Protein AF-A0A2S8ZFQ8-F1 (afdb_monomer)

Nearest PDB structures (foldseek):
  6h16-assembly1_A  TM=6.843E-01  e=1.864E-05  Homo sapiens
  6l6r-assembly2_B  TM=7.371E-01  e=2.116E-04  Homo sapiens
  9ayr-assembly1_A  TM=2.992E-01  e=1.125E-03  Saccharomyces cerevisiae S288C
  8g30-assembly1_M  TM=2.954E-01  e=5.544E-02  Influenza A virus
  4nv8-assembly3_A  TM=1.885E-01  e=1.185E-01  Mesorhizobium japonicum MAFF 303099

Solvent-accessible surface area (backbone atoms only — not comparable to full-atom values): 16513 Å² total; per-residue (Å²): 143,84,88,81,90,87,84,89,83,90,79,89,77,86,81,80,83,80,79,80,83,77,83,73,79,78,74,74,80,73,73,76,69,70,74,77,72,74,72,36,32,30,41,33,69,41,90,101,42,66,13,30,36,30,32,35,37,85,89,49,42,45,80,74,46,78,37,33,80,50,43,83,45,52,74,78,48,57,36,48,41,76,92,77,46,26,38,42,31,36,30,58,55,93,92,37,44,27,25,37,38,32,32,59,90,77,25,53,74,49,79,28,72,35,89,73,58,84,47,68,40,65,54,88,98,41,33,34,32,36,40,81,51,76,64,62,10,30,37,28,35,32,38,84,90,48,51,46,79,73,46,77,59,35,80,53,38,59,51,46,72,45,56,59,37,54,28,73,76,69,47,24,43,37,25,39,26,70,69,78,41,22,36,34,36,34,29,75,89,80,46,51,71,50,75,27,70,28,92,65,52,83,28,44,27,47,33,80,85,40,53,31,35,32,32,34,79,51,99,76,51,12,29,36,29,35,31,38,79,90,51,48,46,78,75,45,78,38,35,84,47,39,88,40,44,67,42,63,43,40,51,42,72,90,74,50,22,42,32,29,46,31,33,50,95,90,45,54,22,29,29,39,29,32,62,88,77,35,56,66,51,76,27,79,38,79,76,53,78,44,61,26,80

Foldseek 3Di:
DDDDDDDDDDDDDDDDDDDDDDPPPPPPPPPPPPLPQDWKWFWADDVVFWTFIFIARLVFRATPGTQATPGNKDFPAWAQQPVQQWIWTWIQDPNFIWTWTAHRVRRDIDIAGEPDADYWEDQPNWIWGWHDDQFWIFIFTADSVHRHTDGTLDTPGRFDWDQWYAANVQCWIWTARPVVCWTWIARSVRRDIDTAHHNDAPHWEAENNGWIWGFDDDPFWTFIFTADNVHRDTPDTQETDTNKDFPQWYADHSQRWIWGFIDDPNFTWTKIAHSVRRDIDTHGYRDGPYMHD

Mean predicted aligned error: 8.85 Å

Secondary structure (DSSP, 8-state):
---------------------------------------EEEEE--TTS-EEEEEEPTTT--EEEEEEEEET--EEEEEEETTTTEEEEEEEETTEEEEEEEETTT--EEEEE----S-EEEETTEEEEEE--TTSEEEEEE-TTT--EEEEEEEEET--EEEEEEETTTTEEEEEETTTTEEEEEETTT--EEEEE----SEEEE-TT--EEEEE--SS-EEEEEE-TTT--EEEEEEEEET-EEEEEEEETTTTEEEEEEEETTEEEEEEEETTT--EEEEE----SEEE-

Sequence (293 aa):
MKTKIMKKAIILGLCTLLISCSKTTDEEINESQTPITEKIFAFKYIDNGTNSVVQLNPNNGSEIKTIANLGNQYLRIAKYYSNTDEILGEVNENNTKKFYRIKVSDGTISKYNYNGYDDFVIGGNKLYAFKYNNSNNSIVELNPTNGTEITTLKSVGSNYLKNFVFSQTTNTIICENNTTKSLYKINITNGNTESFNYFGYDNLAISKNGQLYGFKYTTNNNQIVELNTLNGNEIKTVKSMGSKYLKNMLYLNSTAEIIGDLIDSSTHNYFKCKVSDGTSSENSFGKYDYFIF

Structure (mmCIF, N/CA/C/O backbone):
data_AF-A0A2S8ZFQ8-F1
#
_entry.id   AF-A0A2S8ZFQ8-F1
#
loop_
_atom_site.group_PDB
_atom_site.id
_atom_site.type_symbol
_atom_site.label_atom_id
_atom_site.label_alt_id
_atom_site.label_comp_id
_atom_site.label_asym_id
_atom_site.label_entity_id
_atom_site.label_seq_id
_atom_site.pdbx_PDB_ins_code
_atom_site.Cartn_x
_atom_site.Cartn_y
_atom_site.Cartn_z
_atom_site.occupancy
_atom_site.B_iso_or_equiv
_atom_site.auth_seq_id
_atom_site.auth_comp_id
_atom_site.auth_asym_id
_atom_site.auth_atom_id
_atom_site.pdbx_PDB_model_num
ATOM 1 N N . MET A 1 1 ? 39.214 -65.437 64.231 1.00 41.84 1 MET A N 1
ATOM 2 C CA . MET A 1 1 ? 40.674 -65.460 63.990 1.00 41.84 1 MET A CA 1
ATOM 3 C C . MET A 1 1 ? 40.974 -66.415 62.836 1.00 41.84 1 MET A C 1
ATOM 5 O O . MET A 1 1 ? 40.902 -67.615 63.046 1.00 41.84 1 MET A O 1
ATOM 9 N N . LYS A 1 2 ? 41.221 -65.894 61.626 1.00 36.34 2 LYS A N 1
ATOM 10 C CA . LYS A 1 2 ? 42.159 -66.418 60.608 1.00 36.34 2 LYS A CA 1
ATOM 11 C C . LYS A 1 2 ? 41.978 -65.649 59.299 1.00 36.34 2 LYS A C 1
ATOM 13 O O . LYS A 1 2 ? 41.058 -65.869 58.524 1.00 36.34 2 LYS A O 1
ATOM 18 N N . THR A 1 3 ? 42.905 -64.729 59.109 1.00 37.31 3 THR A N 1
ATOM 19 C CA . THR A 1 3 ? 43.291 -64.070 57.868 1.00 37.31 3 THR A CA 1
ATOM 20 C C . THR A 1 3 ? 43.933 -65.092 56.923 1.00 37.31 3 THR A C 1
ATOM 22 O O . THR A 1 3 ? 44.781 -65.857 57.383 1.00 37.31 3 THR A O 1
ATOM 25 N N . LYS A 1 4 ? 43.645 -65.050 55.613 1.00 37.22 4 LYS A N 1
ATOM 26 C CA . LYS A 1 4 ? 44.698 -65.145 54.581 1.00 37.22 4 LYS A CA 1
ATOM 27 C C . LYS A 1 4 ? 44.223 -64.760 53.173 1.00 37.22 4 LYS A C 1
ATOM 29 O O . LYS A 1 4 ? 43.434 -65.433 52.529 1.00 37.22 4 LYS A O 1
ATOM 34 N N . ILE A 1 5 ? 44.808 -63.650 52.747 1.00 38.38 5 ILE A N 1
ATOM 35 C CA . ILE A 1 5 ? 45.130 -63.161 51.404 1.00 38.38 5 ILE A CA 1
ATOM 36 C C . ILE A 1 5 ? 45.689 -64.283 50.491 1.00 38.38 5 ILE A C 1
ATOM 38 O O . ILE A 1 5 ? 46.526 -65.046 50.972 1.00 38.38 5 ILE A O 1
ATOM 42 N N . MET A 1 6 ? 45.325 -64.346 49.192 1.00 31.00 6 MET A N 1
ATOM 43 C CA . MET A 1 6 ? 46.168 -63.906 48.046 1.00 31.00 6 MET A CA 1
ATOM 44 C C . MET A 1 6 ? 45.679 -64.375 46.644 1.00 31.00 6 MET A C 1
ATOM 46 O O . MET A 1 6 ? 45.290 -65.521 46.468 1.00 31.00 6 MET A O 1
ATOM 50 N N . LYS A 1 7 ? 45.926 -63.490 45.654 1.00 34.25 7 LYS A N 1
ATOM 51 C CA . LYS A 1 7 ? 46.304 -63.706 44.228 1.00 34.25 7 LYS A CA 1
ATOM 52 C C . LYS A 1 7 ? 45.236 -63.835 43.114 1.00 34.25 7 LYS A C 1
ATOM 54 O O . LYS A 1 7 ? 44.780 -64.910 42.764 1.00 34.25 7 LYS A O 1
ATOM 59 N N . LYS A 1 8 ? 44.997 -62.669 42.487 1.00 34.84 8 LYS A N 1
ATOM 60 C CA . LYS A 1 8 ? 44.973 -62.334 41.041 1.00 34.84 8 LYS A CA 1
ATOM 61 C C . LYS A 1 8 ? 44.786 -63.470 40.015 1.00 34.84 8 LYS A C 1
ATOM 63 O O . LYS A 1 8 ? 45.706 -64.249 39.795 1.00 34.84 8 LYS A O 1
ATOM 68 N N . ALA A 1 9 ? 43.744 -63.323 39.195 1.00 36.00 9 ALA A N 1
ATOM 69 C CA . ALA A 1 9 ? 43.846 -63.445 37.740 1.00 36.00 9 ALA A CA 1
ATOM 70 C C . ALA A 1 9 ? 43.078 -62.276 37.098 1.00 36.00 9 ALA A C 1
ATOM 72 O O . ALA A 1 9 ? 41.914 -62.040 37.405 1.00 36.00 9 ALA A O 1
ATOM 73 N N . ILE A 1 10 ? 43.780 -61.501 36.272 1.00 37.69 10 ILE A N 1
ATOM 74 C CA . ILE A 1 10 ? 43.240 -60.424 35.439 1.00 37.69 10 ILE A CA 1
ATOM 75 C C . ILE A 1 10 ? 42.800 -61.084 34.132 1.00 37.69 10 ILE A C 1
ATOM 77 O O . ILE A 1 10 ? 43.639 -61.660 33.445 1.00 37.69 10 ILE A O 1
ATOM 81 N N . ILE A 1 11 ? 41.518 -60.986 33.782 1.00 38.03 11 ILE A N 1
ATOM 82 C CA . ILE A 1 11 ? 41.043 -61.198 32.411 1.00 38.03 11 ILE A CA 1
ATOM 83 C C . ILE A 1 11 ? 40.371 -59.899 31.978 1.00 38.03 11 ILE A C 1
ATOM 85 O O . ILE A 1 11 ? 39.370 -59.467 32.545 1.00 38.03 11 ILE A O 1
ATOM 89 N N . LEU A 1 12 ? 41.003 -59.252 31.004 1.00 34.81 12 LEU A N 1
ATOM 90 C CA . LEU A 1 12 ? 40.570 -58.026 30.356 1.00 34.81 12 LEU A CA 1
ATOM 91 C C . LEU A 1 12 ? 39.482 -58.402 29.334 1.00 34.81 12 LEU A C 1
ATOM 93 O O . LEU A 1 12 ? 39.790 -58.860 28.237 1.00 34.81 12 LEU A O 1
ATOM 97 N N . GLY A 1 13 ? 38.213 -58.284 29.721 1.00 35.12 13 GLY A N 1
ATOM 98 C CA . GLY A 1 13 ? 37.067 -58.475 28.830 1.00 35.12 13 GLY A CA 1
ATOM 99 C C . GLY A 1 13 ? 36.612 -57.139 28.256 1.00 35.12 13 GLY A C 1
ATOM 100 O O . GLY A 1 13 ? 35.972 -56.352 28.950 1.00 35.12 13 GLY A O 1
ATOM 101 N N . LEU A 1 14 ? 36.969 -56.879 27.000 1.00 31.61 14 LEU A N 1
ATOM 102 C CA . LEU A 1 14 ? 36.509 -55.741 26.208 1.00 31.61 14 LEU A CA 1
ATOM 103 C C . LEU A 1 14 ? 34.986 -55.871 26.001 1.00 31.61 14 LEU A C 1
ATOM 105 O O . LEU A 1 14 ? 34.536 -56.743 25.263 1.00 31.61 14 LEU A O 1
ATOM 109 N N . CYS A 1 15 ? 34.189 -55.046 26.680 1.00 30.53 15 CYS A N 1
ATOM 110 C CA . CYS A 1 15 ? 32.735 -55.025 26.525 1.00 30.53 15 CYS A CA 1
ATOM 111 C C . CYS A 1 15 ? 32.363 -53.906 25.541 1.00 30.53 15 CYS A C 1
ATOM 113 O O . CYS A 1 15 ? 32.160 -52.757 25.931 1.00 30.53 15 CYS A O 1
ATOM 115 N N . THR A 1 16 ? 32.336 -54.220 24.246 1.00 39.62 16 THR A N 1
ATOM 116 C CA . THR A 1 16 ? 31.729 -53.362 23.224 1.00 39.62 16 THR A CA 1
ATOM 117 C C . THR A 1 16 ? 30.216 -53.546 23.262 1.00 39.62 16 THR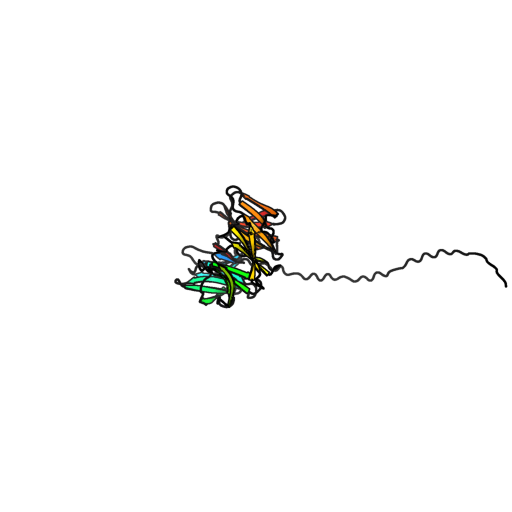 A C 1
ATOM 119 O O . THR A 1 16 ? 29.681 -54.593 22.904 1.00 39.62 16 THR A O 1
ATOM 122 N N . LEU A 1 17 ? 29.525 -52.503 23.716 1.00 32.06 17 LEU A N 1
ATOM 123 C CA . LEU A 1 17 ? 28.075 -52.386 23.659 1.00 32.06 17 LEU A CA 1
ATOM 124 C C . LEU A 1 17 ? 27.658 -52.203 22.188 1.00 32.06 17 LEU A C 1
ATOM 126 O O . LEU A 1 17 ? 27.879 -51.147 21.596 1.00 32.06 17 LEU A O 1
ATOM 130 N N . LEU A 1 18 ? 27.082 -53.244 21.586 1.00 33.56 18 LEU A N 1
ATOM 131 C CA . LEU A 1 18 ? 26.397 -53.164 20.297 1.00 33.56 18 LEU A CA 1
ATOM 132 C C . LEU A 1 18 ? 25.048 -52.465 20.511 1.00 33.56 18 LEU A C 1
ATOM 134 O O . LEU A 1 18 ? 24.080 -53.093 20.931 1.00 33.56 18 LEU A O 1
ATOM 138 N N . ILE A 1 19 ? 24.980 -51.162 20.230 1.00 38.50 19 ILE A N 1
ATOM 139 C CA . ILE A 1 19 ? 23.699 -50.476 20.035 1.00 38.50 19 ILE A CA 1
ATOM 140 C C . ILE A 1 19 ? 23.210 -50.855 18.637 1.00 38.50 19 ILE A C 1
ATOM 142 O O . ILE A 1 19 ? 23.816 -50.503 17.625 1.00 38.50 19 ILE A O 1
ATOM 146 N N . SER A 1 20 ? 22.127 -51.627 18.593 1.00 33.62 20 SER A N 1
ATOM 147 C CA . SER A 1 20 ? 21.425 -51.999 17.372 1.00 33.62 20 SER A CA 1
ATOM 148 C C . SER A 1 20 ? 20.875 -50.751 16.684 1.00 33.62 20 SER A C 1
ATOM 150 O O . SER A 1 20 ? 20.033 -50.043 17.233 1.00 33.62 20 SER A O 1
ATOM 152 N N . CYS A 1 21 ? 21.342 -50.505 15.465 1.00 29.06 21 CYS A N 1
ATOM 153 C CA . CYS A 1 21 ? 20.836 -49.465 14.584 1.00 29.06 21 CYS A CA 1
ATOM 154 C C . CYS A 1 21 ? 19.490 -49.932 14.000 1.00 29.06 21 CYS A C 1
ATOM 156 O O . CYS A 1 21 ? 19.457 -50.667 13.012 1.00 29.06 21 CYS A O 1
ATOM 158 N N . SER A 1 22 ? 18.370 -49.561 14.625 1.00 34.97 22 SER A N 1
ATOM 159 C CA . SER A 1 22 ? 17.070 -49.617 13.957 1.00 34.97 22 SER A CA 1
ATOM 160 C C . SER A 1 22 ? 17.033 -48.482 12.939 1.00 34.97 22 SER A C 1
ATOM 162 O O . SER A 1 22 ? 16.956 -47.315 13.315 1.00 34.97 22 SER A O 1
ATOM 164 N N . LYS A 1 23 ? 17.123 -48.824 11.651 1.00 35.72 23 LYS A N 1
ATOM 165 C CA . LYS A 1 23 ? 16.805 -47.905 10.556 1.00 35.72 23 LYS A CA 1
ATOM 166 C C . LYS A 1 23 ? 15.319 -47.561 10.642 1.00 35.72 23 LYS A C 1
ATOM 168 O O . LYS A 1 23 ? 14.489 -48.278 10.091 1.00 35.72 23 LYS A O 1
ATOM 173 N N . THR A 1 24 ? 14.991 -46.490 11.348 1.00 32.53 24 THR A N 1
ATOM 174 C CA . THR A 1 24 ? 13.790 -45.717 11.058 1.00 32.53 24 THR A CA 1
ATOM 175 C C . THR A 1 24 ? 14.086 -44.959 9.774 1.00 32.53 24 THR A C 1
ATOM 177 O O . THR A 1 24 ? 14.981 -44.122 9.714 1.00 32.53 24 THR A O 1
ATOM 180 N N . THR A 1 25 ? 13.420 -45.351 8.695 1.00 35.62 25 THR A N 1
ATOM 181 C CA . THR A 1 25 ? 13.271 -44.490 7.529 1.00 35.62 25 THR A CA 1
ATOM 182 C C . THR A 1 25 ? 12.478 -43.283 7.994 1.00 35.62 25 THR A C 1
ATOM 184 O O . THR A 1 25 ? 11.264 -43.374 8.166 1.00 35.62 25 THR A O 1
ATOM 187 N N . ASP A 1 26 ? 13.183 -42.189 8.262 1.00 33.19 26 ASP A N 1
ATOM 188 C CA . ASP A 1 26 ? 12.583 -40.869 8.343 1.00 33.19 26 ASP A CA 1
ATOM 189 C C . ASP A 1 26 ? 12.050 -40.566 6.939 1.00 33.19 26 ASP A C 1
ATOM 191 O O . ASP A 1 26 ? 12.774 -40.112 6.052 1.00 33.19 26 ASP A O 1
ATOM 195 N N . GLU A 1 27 ? 10.788 -40.925 6.697 1.00 35.72 27 GLU A N 1
ATOM 196 C CA . GLU A 1 27 ? 10.004 -40.284 5.655 1.00 35.72 27 GLU A CA 1
ATOM 197 C C . GLU A 1 27 ? 9.945 -38.808 6.044 1.00 35.72 27 GLU A C 1
ATOM 199 O O . GLU A 1 27 ? 9.147 -38.395 6.888 1.00 35.72 27 GLU A O 1
ATOM 204 N N . GLU A 1 28 ? 10.853 -38.017 5.468 1.00 37.00 28 GLU A N 1
ATOM 205 C CA . GLU A 1 28 ? 10.658 -36.585 5.334 1.00 37.00 28 GLU A CA 1
ATOM 206 C C . GLU A 1 28 ? 9.262 -36.400 4.748 1.00 37.00 28 GLU A C 1
ATOM 208 O O . GLU A 1 28 ? 9.019 -36.644 3.562 1.00 37.00 28 GLU A O 1
ATOM 213 N N . ILE A 1 29 ? 8.328 -35.976 5.598 1.00 34.00 29 ILE A N 1
ATOM 214 C CA . ILE A 1 29 ? 7.088 -35.358 5.166 1.00 34.00 29 ILE A CA 1
ATOM 215 C C . ILE A 1 29 ? 7.525 -34.051 4.510 1.00 34.00 29 ILE A C 1
ATOM 217 O O . ILE A 1 29 ? 7.548 -32.983 5.118 1.00 34.00 29 ILE A O 1
ATOM 221 N N . ASN A 1 30 ? 7.939 -34.158 3.252 1.00 35.75 30 ASN A N 1
ATOM 222 C CA . ASN A 1 30 ? 8.026 -33.045 2.342 1.00 35.75 30 ASN A CA 1
ATOM 223 C C . ASN A 1 30 ? 6.570 -32.689 2.047 1.00 35.75 30 ASN A C 1
ATOM 225 O O . ASN A 1 30 ? 5.990 -33.122 1.047 1.00 35.75 30 ASN A O 1
ATOM 229 N N . GLU A 1 31 ? 5.940 -31.971 2.984 1.00 34.09 31 GLU A N 1
ATOM 230 C CA . GLU A 1 31 ? 4.799 -31.138 2.653 1.00 34.09 31 GLU A CA 1
ATOM 231 C C . GLU A 1 31 ? 5.292 -30.265 1.509 1.00 34.09 31 GLU A C 1
ATOM 233 O O . GLU A 1 31 ? 6.011 -29.285 1.705 1.00 34.09 31 GLU A O 1
ATOM 238 N N . SER A 1 32 ? 4.951 -30.680 0.291 1.00 33.59 32 SER A N 1
ATOM 239 C CA . SER A 1 32 ? 4.974 -29.827 -0.873 1.00 33.59 32 SER A CA 1
ATOM 240 C C . SER A 1 32 ? 4.077 -28.653 -0.513 1.00 33.59 32 SER A C 1
ATOM 242 O O . SER A 1 32 ? 2.861 -28.686 -0.702 1.00 33.59 32 SER A O 1
ATOM 244 N N . GLN A 1 33 ? 4.674 -27.626 0.093 1.00 31.64 33 GLN A N 1
ATOM 245 C CA . GLN A 1 33 ? 4.096 -26.306 0.141 1.00 31.64 33 GLN A CA 1
ATOM 246 C C . GLN A 1 33 ? 3.928 -25.939 -1.319 1.00 31.64 33 GLN A C 1
ATOM 248 O O . GLN A 1 33 ? 4.873 -25.515 -1.984 1.00 31.64 33 GLN A O 1
ATOM 253 N N . THR A 1 34 ? 2.718 -26.146 -1.838 1.00 31.69 34 THR A N 1
ATOM 254 C CA . THR A 1 34 ? 2.260 -25.436 -3.022 1.00 31.69 34 THR A CA 1
ATOM 255 C C . THR A 1 34 ? 2.672 -23.990 -2.783 1.00 31.69 34 THR A C 1
ATOM 257 O O . THR A 1 34 ? 2.231 -23.426 -1.773 1.00 31.69 34 THR A O 1
ATOM 260 N N . PRO A 1 35 ? 3.574 -23.412 -3.594 1.00 40.06 35 PRO A N 1
ATOM 261 C CA . PRO A 1 35 ? 4.067 -22.077 -3.328 1.00 40.06 35 PRO A CA 1
ATOM 262 C C . PRO A 1 35 ? 2.844 -21.176 -3.289 1.00 40.06 35 PRO A C 1
ATOM 264 O O . PRO A 1 35 ? 2.140 -21.042 -4.294 1.00 40.06 35 PRO A O 1
ATOM 267 N N . ILE A 1 36 ? 2.544 -20.626 -2.109 1.00 47.38 36 ILE A N 1
ATOM 268 C CA . ILE A 1 36 ? 1.480 -19.644 -1.954 1.00 47.38 36 ILE A CA 1
ATOM 269 C C . ILE A 1 36 ? 1.931 -18.491 -2.831 1.00 47.38 36 ILE A C 1
ATOM 271 O O . ILE A 1 36 ? 2.841 -17.741 -2.481 1.00 47.38 36 ILE A O 1
ATOM 275 N N . THR A 1 37 ? 1.379 -18.433 -4.036 1.00 67.06 37 THR A N 1
ATOM 276 C CA . THR A 1 37 ? 1.791 -17.440 -5.008 1.00 67.06 37 THR A CA 1
ATOM 277 C C . THR A 1 37 ? 1.132 -16.161 -4.535 1.00 67.06 37 THR A C 1
ATOM 279 O O . THR A 1 37 ? -0.085 -16.011 -4.653 1.00 67.06 37 THR A O 1
ATOM 282 N N . GLU A 1 38 ? 1.910 -15.291 -3.892 1.00 87.25 38 GLU A N 1
ATOM 283 C CA . GLU A 1 38 ? 1.450 -13.958 -3.525 1.00 87.25 38 GLU A CA 1
ATOM 284 C C . GLU A 1 38 ? 0.811 -13.320 -4.758 1.00 87.25 38 GLU A C 1
ATOM 286 O O . GLU A 1 38 ? 1.404 -13.271 -5.839 1.00 87.25 38 GLU A O 1
ATOM 291 N N . LYS A 1 39 ? -0.447 -12.907 -4.616 1.00 93.38 39 LYS A N 1
ATOM 292 C CA . LYS A 1 39 ? -1.188 -12.286 -5.705 1.00 93.38 39 LYS A CA 1
ATOM 293 C C . LYS A 1 39 ? -0.884 -10.799 -5.680 1.00 93.38 39 LYS A C 1
ATOM 295 O O . LYS A 1 39 ? -1.065 -10.151 -4.656 1.00 93.38 39 LYS A O 1
ATOM 300 N N . ILE A 1 40 ? -0.456 -10.273 -6.818 1.00 95.06 40 ILE A N 1
ATOM 301 C CA . ILE A 1 40 ? -0.323 -8.836 -7.025 1.00 95.06 40 ILE A CA 1
ATOM 302 C C . ILE A 1 40 ? -1.372 -8.439 -8.042 1.00 95.06 40 ILE A C 1
ATOM 304 O O . ILE A 1 40 ? -1.515 -9.072 -9.094 1.00 95.06 40 ILE A O 1
ATOM 308 N N . PHE A 1 41 ? -2.091 -7.376 -7.729 1.00 97.12 41 PHE A N 1
ATOM 309 C CA . PHE A 1 41 ? -3.025 -6.760 -8.649 1.00 97.12 41 PHE A CA 1
ATOM 310 C C . PHE A 1 41 ? -2.567 -5.343 -8.958 1.00 97.12 41 PHE A C 1
ATOM 312 O O . PHE A 1 41 ? -1.714 -4.777 -8.274 1.00 97.12 41 PHE A O 1
ATOM 319 N N . ALA A 1 42 ? -3.132 -4.757 -10.000 1.00 96.56 42 ALA A N 1
ATOM 320 C CA . ALA A 1 42 ? -2.889 -3.366 -10.326 1.00 96.56 42 ALA A CA 1
ATOM 321 C 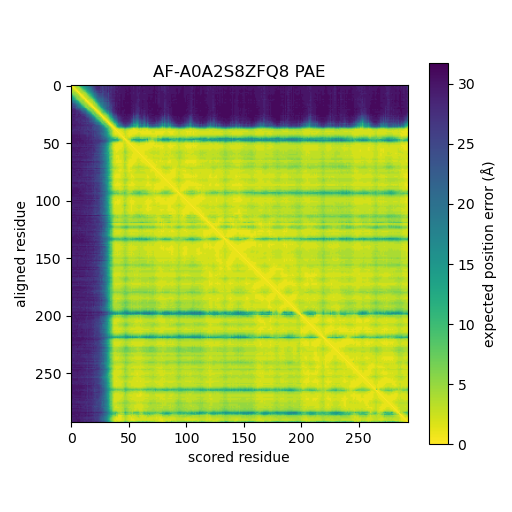C . ALA A 1 42 ? -4.156 -2.715 -10.857 1.00 96.56 42 ALA A C 1
ATOM 323 O O . ALA A 1 42 ? -4.984 -3.357 -11.514 1.00 96.56 42 ALA A O 1
ATOM 324 N N . PHE A 1 43 ? -4.287 -1.424 -10.574 1.00 96.56 43 PHE A N 1
ATOM 325 C CA . PHE A 1 43 ? -5.289 -0.596 -11.215 1.00 96.56 43 PHE A CA 1
ATOM 326 C C . PHE A 1 43 ? -4.720 -0.022 -12.515 1.00 96.56 43 PHE A C 1
ATOM 328 O O . PHE A 1 43 ? -3.762 0.756 -12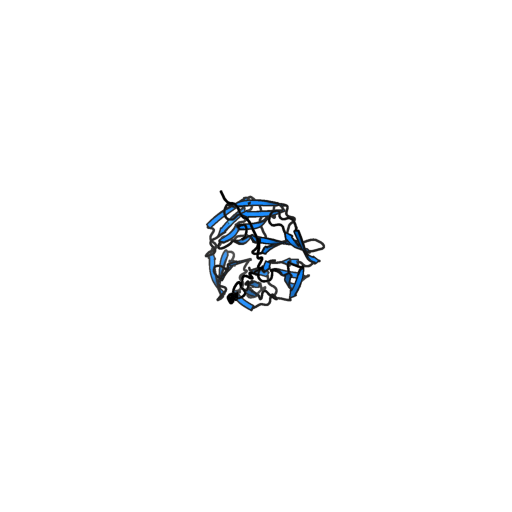.518 1.00 96.56 43 PHE A O 1
ATOM 335 N N . LYS A 1 44 ? -5.319 -0.424 -13.633 1.00 94.62 44 LYS A N 1
ATOM 336 C CA . LYS A 1 44 ? -4.989 0.054 -14.973 1.00 94.62 44 LYS A CA 1
ATOM 337 C C . LYS A 1 44 ? -5.940 1.188 -15.335 1.00 94.62 44 LYS A C 1
ATOM 339 O O . LYS A 1 44 ? -7.097 0.940 -15.682 1.00 94.62 44 LYS A O 1
ATOM 344 N N . TYR A 1 45 ? -5.441 2.416 -15.236 1.00 90.69 45 TYR A N 1
ATOM 345 C CA . TYR A 1 45 ? -6.135 3.606 -15.715 1.00 90.69 45 TYR A CA 1
ATOM 346 C C . TYR A 1 45 ? -5.856 3.804 -17.205 1.00 90.69 45 TYR A C 1
ATOM 348 O O . TYR A 1 45 ? -4.696 3.833 -17.623 1.00 90.69 45 TYR A O 1
ATOM 356 N N . ILE A 1 46 ? -6.913 3.955 -17.998 1.00 85.12 46 ILE A N 1
ATOM 357 C CA . ILE A 1 46 ? -6.809 4.253 -19.425 1.00 85.12 46 ILE A CA 1
ATOM 358 C C . ILE A 1 46 ? -7.586 5.536 -19.683 1.00 85.12 46 ILE A C 1
ATOM 360 O O . ILE A 1 46 ? -8.811 5.560 -19.564 1.00 85.12 46 ILE A O 1
ATOM 364 N N . ASP A 1 47 ? -6.871 6.597 -20.055 1.00 74.38 47 ASP A N 1
ATOM 365 C CA . ASP A 1 47 ? -7.499 7.871 -20.388 1.00 74.38 47 ASP A CA 1
ATOM 366 C C . ASP A 1 47 ? -8.443 7.706 -21.587 1.00 74.38 47 ASP A C 1
ATOM 368 O O . ASP A 1 47 ? -8.063 7.130 -22.609 1.00 74.38 47 ASP A O 1
ATOM 372 N N . ASN A 1 48 ? -9.689 8.162 -21.441 1.00 71.69 48 ASN A N 1
ATOM 373 C CA . ASN A 1 48 ? -10.783 7.941 -22.400 1.00 71.69 48 ASN A CA 1
ATOM 374 C C . ASN A 1 48 ? -11.040 6.460 -22.764 1.00 71.69 48 ASN A C 1
ATOM 376 O O . ASN A 1 48 ? -11.596 6.165 -23.824 1.00 71.69 48 ASN A O 1
ATOM 380 N N . GLY A 1 49 ? -10.644 5.525 -21.895 1.00 81.56 49 GLY A N 1
ATOM 381 C CA . GLY A 1 49 ? -10.785 4.087 -22.103 1.00 81.56 49 GLY A CA 1
ATOM 382 C C . GLY A 1 49 ? -11.559 3.375 -20.997 1.00 81.56 49 GLY A C 1
ATOM 383 O O . GLY A 1 49 ? -12.256 3.979 -20.183 1.00 81.56 49 GLY A O 1
ATOM 384 N N . THR A 1 50 ? -11.452 2.045 -20.996 1.00 89.94 50 THR A N 1
ATOM 385 C CA . THR A 1 50 ? -12.021 1.199 -19.941 1.00 89.94 50 THR A CA 1
ATOM 386 C C . THR A 1 50 ? -10.965 0.945 -18.879 1.00 89.94 50 THR A C 1
ATOM 388 O O . THR A 1 50 ? -9.994 0.229 -19.113 1.00 89.94 50 THR A O 1
ATOM 391 N N . ASN A 1 51 ? -11.179 1.521 -17.704 1.00 94.69 51 ASN A N 1
ATOM 392 C CA . ASN A 1 51 ? -10.409 1.237 -16.510 1.00 94.69 51 ASN A CA 1
ATOM 393 C C . ASN A 1 51 ? -10.654 -0.203 -16.061 1.00 94.69 51 ASN A C 1
ATOM 395 O O . ASN A 1 51 ? -11.774 -0.720 -16.141 1.00 94.69 51 ASN A O 1
ATOM 399 N N . SER A 1 52 ? -9.615 -0.846 -15.543 1.00 96.44 52 SER A N 1
ATOM 400 C CA . SER A 1 52 ? -9.700 -2.243 -15.125 1.00 96.44 52 SER A CA 1
ATOM 401 C C . SER A 1 52 ? -8.799 -2.544 -13.940 1.00 96.44 52 SER A C 1
ATOM 403 O O . SER A 1 52 ? -7.764 -1.906 -13.746 1.00 96.44 52 SER A O 1
ATOM 405 N N . VAL A 1 53 ? -9.166 -3.573 -13.189 1.00 97.88 53 VAL A N 1
ATO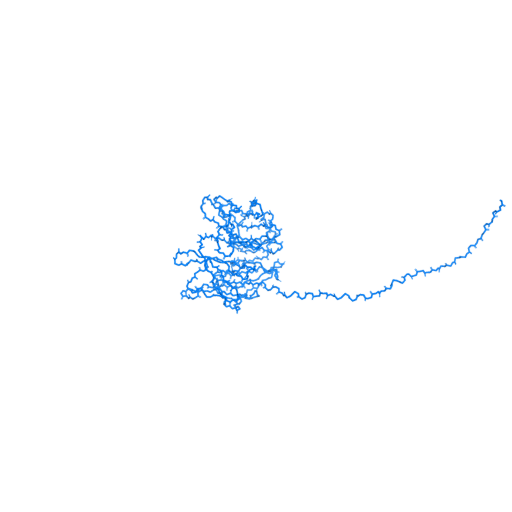M 406 C CA . VAL A 1 53 ? -8.271 -4.228 -12.239 1.00 97.88 53 VAL A CA 1
ATOM 407 C C . VAL A 1 53 ? -7.706 -5.468 -12.909 1.00 97.88 53 VAL A C 1
ATOM 409 O O . VAL A 1 53 ? -8.467 -6.284 -13.431 1.00 97.88 53 VAL A O 1
ATOM 412 N N . VAL A 1 54 ? -6.387 -5.620 -12.894 1.00 97.12 54 VAL A N 1
ATOM 413 C CA . VAL A 1 54 ? -5.680 -6.752 -13.505 1.00 97.12 54 VAL A CA 1
ATOM 414 C C . VAL A 1 54 ? -4.866 -7.502 -12.459 1.00 97.12 54 VAL A C 1
ATOM 416 O O . VAL A 1 54 ? -4.469 -6.928 -11.448 1.00 97.12 54 VAL A O 1
ATOM 419 N N . GLN A 1 55 ? -4.609 -8.783 -12.703 1.00 96.81 55 GLN A N 1
ATOM 420 C CA . GLN A 1 55 ? -3.648 -9.570 -11.936 1.00 96.81 55 GLN A CA 1
ATOM 421 C C . GLN A 1 55 ? -2.310 -9.586 -12.670 1.00 96.81 55 GLN A C 1
ATOM 423 O O . GLN A 1 55 ? -2.270 -9.861 -13.872 1.00 96.81 55 GLN A O 1
ATOM 428 N N . LEU A 1 56 ? -1.228 -9.331 -11.940 1.00 95.12 56 LEU A N 1
ATOM 429 C CA . LEU A 1 56 ? 0.131 -9.326 -12.466 1.00 95.12 56 LEU A CA 1
ATOM 430 C C . LEU A 1 56 ? 0.877 -10.603 -12.081 1.00 95.12 56 LEU A C 1
ATOM 432 O O . LEU A 1 56 ? 0.631 -11.201 -11.032 1.00 95.12 56 LEU A O 1
ATOM 436 N N . ASN A 1 57 ? 1.823 -10.999 -12.925 1.00 93.50 57 ASN A N 1
ATOM 437 C CA . ASN A 1 57 ? 2.807 -12.019 -12.605 1.00 93.50 57 ASN A CA 1
ATOM 438 C C . ASN A 1 57 ? 3.880 -11.425 -11.675 1.00 93.50 57 ASN A C 1
ATOM 440 O O . ASN A 1 57 ? 4.616 -10.535 -12.108 1.00 93.50 57 ASN A O 1
ATOM 444 N N . PRO A 1 58 ? 4.042 -11.931 -10.435 1.00 92.44 58 PRO A N 1
ATOM 445 C CA . PRO A 1 58 ? 5.009 -11.386 -9.479 1.00 92.44 58 PRO A CA 1
ATOM 446 C C . PRO A 1 58 ? 6.468 -11.407 -9.944 1.00 92.44 58 PRO A C 1
ATOM 448 O O . PRO A 1 58 ? 7.300 -10.653 -9.432 1.00 92.44 58 PRO A O 1
ATOM 451 N N . ASN A 1 59 ? 6.800 -12.254 -10.919 1.00 91.50 59 ASN A N 1
ATOM 452 C CA . ASN A 1 59 ? 8.167 -12.413 -11.396 1.00 91.50 59 ASN A CA 1
ATOM 453 C C . ASN A 1 59 ? 8.596 -11.361 -12.416 1.00 91.50 59 ASN A C 1
ATOM 455 O O . ASN A 1 59 ? 9.787 -11.080 -12.505 1.00 91.50 59 ASN A O 1
ATOM 459 N N . ASN A 1 60 ? 7.667 -10.796 -13.187 1.00 91.94 60 ASN A N 1
ATOM 460 C CA . ASN A 1 60 ? 8.013 -9.892 -14.289 1.00 91.94 60 ASN A CA 1
ATOM 461 C C . ASN A 1 60 ? 7.013 -8.745 -14.515 1.00 91.94 60 ASN A C 1
ATOM 463 O O . ASN A 1 60 ? 7.230 -7.940 -15.413 1.00 91.94 60 ASN A O 1
ATOM 467 N N . GLY A 1 61 ? 5.925 -8.668 -13.745 1.00 92.44 61 GLY A N 1
ATOM 468 C CA . GLY A 1 61 ? 4.915 -7.614 -13.857 1.00 92.44 61 GLY A CA 1
ATOM 469 C C . GLY A 1 61 ? 3.981 -7.729 -15.064 1.00 92.44 61 GLY A C 1
ATOM 470 O O . GLY A 1 61 ? 3.154 -6.842 -15.268 1.00 92.44 61 GLY A O 1
ATOM 471 N N . SER A 1 62 ? 4.086 -8.792 -15.869 1.00 93.12 62 SER A N 1
ATOM 472 C CA . SER A 1 62 ? 3.181 -9.014 -17.007 1.00 93.12 62 SER A CA 1
ATOM 473 C C . SER A 1 62 ? 1.743 -9.280 -16.547 1.00 93.12 62 SER A C 1
ATOM 475 O O . SER A 1 62 ? 1.524 -9.895 -15.502 1.00 93.12 62 SER A O 1
ATOM 477 N N . GLU A 1 63 ? 0.753 -8.821 -17.321 1.00 94.69 63 GLU A N 1
ATOM 478 C CA . GLU A 1 63 ? -0.661 -9.110 -17.048 1.00 94.69 63 GLU A CA 1
ATOM 479 C C . GLU A 1 63 ? -0.935 -10.604 -17.235 1.00 94.69 63 GLU A C 1
ATOM 481 O O . GLU A 1 63 ? -0.673 -11.166 -18.296 1.00 94.69 63 GLU A O 1
ATOM 486 N N . ILE A 1 64 ? -1.497 -11.243 -16.210 1.00 94.62 64 ILE A N 1
ATOM 487 C CA . ILE A 1 64 ? -1.998 -12.621 -16.292 1.00 94.62 64 ILE A CA 1
ATOM 488 C C . ILE A 1 64 ? -3.428 -12.611 -16.830 1.00 94.62 64 ILE A C 1
ATOM 490 O O . ILE A 1 64 ? -3.778 -13.390 -17.714 1.00 94.62 64 ILE A O 1
ATOM 494 N N . LYS A 1 65 ? -4.276 -11.753 -16.252 1.00 95.12 65 LYS A N 1
ATOM 495 C CA . LYS A 1 65 ? -5.689 -11.620 -16.615 1.00 95.12 65 LYS A CA 1
ATOM 496 C C . LYS A 1 65 ? -6.272 -10.302 -16.120 1.00 95.12 65 LYS A C 1
ATOM 498 O O . LYS A 1 65 ? -5.815 -9.741 -15.124 1.00 95.12 65 LYS A O 1
ATOM 503 N N . THR A 1 66 ? -7.347 -9.866 -16.768 1.00 97.06 66 THR A N 1
ATOM 504 C CA . THR A 1 66 ? -8.241 -8.842 -16.215 1.00 97.06 66 THR A CA 1
ATOM 505 C C . THR A 1 66 ? -9.142 -9.481 -15.159 1.00 97.06 66 THR A C 1
ATOM 507 O O . THR A 1 66 ? -9.760 -10.510 -15.421 1.00 97.06 66 THR A O 1
ATOM 510 N N . ILE A 1 67 ? -9.190 -8.891 -13.965 1.00 98.25 67 ILE A N 1
ATOM 511 C CA . ILE A 1 67 ? -10.076 -9.299 -12.869 1.00 98.25 67 ILE A CA 1
ATOM 512 C C . ILE A 1 67 ? -11.444 -8.655 -13.037 1.00 98.25 67 ILE A C 1
ATOM 514 O O . ILE A 1 67 ? -12.446 -9.353 -12.992 1.00 98.25 67 ILE A O 1
ATOM 518 N N . ALA A 1 68 ? -11.495 -7.340 -13.246 1.00 97.75 68 ALA A N 1
ATOM 519 C CA . ALA A 1 68 ? -12.754 -6.618 -13.383 1.00 97.75 68 ALA A CA 1
ATOM 520 C C . ALA A 1 68 ? -12.617 -5.407 -14.303 1.00 97.75 68 ALA A C 1
ATOM 522 O O . ALA A 1 68 ? -11.612 -4.695 -14.262 1.00 97.75 68 ALA A O 1
ATOM 523 N N . ASN A 1 69 ? -13.668 -5.147 -15.081 1.00 95.62 69 ASN A N 1
ATOM 524 C CA . ASN A 1 69 ? -13.820 -3.935 -15.880 1.00 95.62 69 ASN A CA 1
ATOM 525 C C . ASN A 1 69 ? -14.623 -2.909 -15.081 1.00 95.62 69 ASN A C 1
ATOM 527 O O . ASN A 1 69 ? -15.754 -3.175 -14.677 1.00 95.62 69 ASN A O 1
ATOM 531 N N . LEU A 1 70 ? -14.044 -1.733 -14.867 1.00 94.56 70 LEU A N 1
ATOM 532 C CA . LEU A 1 70 ? -14.662 -0.638 -14.121 1.00 94.56 70 LEU A CA 1
ATOM 533 C C . LEU A 1 70 ? -15.301 0.411 -15.044 1.00 94.56 70 LEU A C 1
ATOM 535 O O . LEU A 1 70 ? -15.860 1.395 -14.563 1.00 94.56 70 LEU A O 1
ATOM 539 N N . GLY A 1 71 ? -15.249 0.218 -16.367 1.00 92.06 71 GLY A N 1
ATOM 540 C CA . GLY A 1 71 ? -15.732 1.213 -17.325 1.00 92.06 71 GLY A CA 1
ATOM 541 C C . GLY A 1 71 ? -14.922 2.501 -17.204 1.00 92.06 71 GLY A C 1
ATOM 542 O O . GLY A 1 71 ? -13.701 2.460 -17.143 1.00 92.06 71 GLY A O 1
ATOM 543 N N . ASN A 1 72 ? -15.590 3.646 -17.110 1.00 90.75 72 ASN A N 1
ATOM 544 C CA . ASN A 1 72 ? -14.938 4.941 -16.891 1.00 90.75 72 ASN A CA 1
ATOM 545 C C . ASN A 1 72 ? -14.634 5.243 -15.410 1.00 90.75 72 ASN A C 1
ATOM 547 O O . ASN A 1 72 ? -14.146 6.326 -15.093 1.00 90.75 72 ASN A O 1
ATOM 551 N N . GLN A 1 73 ? -14.946 4.327 -14.490 1.00 92.94 73 GLN A N 1
ATOM 552 C CA . GLN A 1 73 ? -14.833 4.591 -13.060 1.00 92.94 73 GLN A CA 1
ATOM 553 C C . GLN A 1 73 ? -13.380 4.520 -12.594 1.00 92.94 73 GLN A C 1
ATOM 555 O O . GLN A 1 73 ? -12.645 3.596 -12.948 1.00 92.94 73 GLN A O 1
ATOM 560 N N . TYR A 1 74 ? -12.966 5.495 -11.788 1.00 93.06 74 TYR A N 1
ATOM 561 C CA . TYR A 1 74 ? -11.620 5.561 -11.225 1.00 93.06 74 TYR A CA 1
ATOM 562 C C . TYR A 1 74 ? -11.599 4.929 -9.829 1.00 93.06 74 TYR A C 1
ATOM 564 O O . TYR A 1 74 ? -12.259 5.419 -8.907 1.00 93.06 74 TYR A O 1
ATOM 572 N N . LEU A 1 75 ? -10.849 3.833 -9.677 1.00 95.06 75 LEU A N 1
ATOM 573 C CA . LEU A 1 75 ? -10.573 3.215 -8.382 1.00 95.06 75 LEU A CA 1
ATOM 574 C C . LEU A 1 75 ? -9.489 4.050 -7.709 1.00 95.06 75 LEU A C 1
ATOM 576 O O . LEU A 1 75 ? -8.338 4.012 -8.132 1.00 95.06 75 LEU A O 1
ATOM 580 N N . ARG A 1 76 ? -9.849 4.842 -6.701 1.00 94.25 76 ARG A N 1
ATOM 581 C CA . ARG A 1 76 ? -8.930 5.818 -6.104 1.00 94.25 76 ARG A CA 1
ATOM 582 C C . ARG A 1 76 ? -7.889 5.165 -5.207 1.00 94.25 76 ARG A C 1
ATOM 584 O O . ARG A 1 76 ? -6.719 5.513 -5.265 1.00 94.25 76 ARG A O 1
ATOM 591 N N . ILE A 1 77 ? -8.341 4.251 -4.359 1.00 93.62 77 ILE A N 1
ATOM 592 C CA . ILE A 1 77 ? -7.515 3.495 -3.418 1.00 93.62 77 ILE A CA 1
ATOM 593 C C . ILE A 1 77 ? -8.060 2.076 -3.347 1.00 93.62 77 ILE A C 1
ATOM 595 O O . ILE A 1 77 ? -9.278 1.887 -3.381 1.00 93.62 77 ILE A O 1
ATOM 599 N N . ALA A 1 78 ? -7.179 1.085 -3.236 1.00 96.50 78 ALA A N 1
ATOM 600 C CA . ALA A 1 78 ? -7.588 -0.297 -3.047 1.00 96.50 78 ALA A CA 1
ATOM 601 C C . ALA A 1 78 ? -6.517 -1.136 -2.345 1.00 96.50 78 ALA A C 1
ATOM 603 O O . ALA A 1 78 ? -5.323 -0.848 -2.442 1.00 96.50 78 ALA A O 1
ATOM 604 N N . LYS A 1 79 ? -6.966 -2.185 -1.654 1.00 96.56 79 LYS A N 1
ATOM 605 C CA . LYS A 1 79 ? -6.133 -3.203 -1.001 1.00 96.56 79 LYS A CA 1
ATOM 606 C C . LYS A 1 79 ? -6.696 -4.591 -1.275 1.00 96.56 79 LYS A C 1
ATOM 608 O O . LYS A 1 79 ? -7.913 -4.747 -1.418 1.00 96.56 79 LYS A O 1
ATOM 613 N N . TYR A 1 80 ? -5.825 -5.589 -1.341 1.00 96.38 80 TYR A N 1
ATOM 614 C CA . TYR A 1 80 ? -6.260 -6.973 -1.481 1.00 96.38 80 TYR A CA 1
ATOM 615 C C . TYR A 1 80 ? -6.529 -7.580 -0.101 1.00 96.38 80 TYR A C 1
ATOM 617 O O . TYR A 1 80 ? -5.676 -7.624 0.780 1.00 96.38 80 TYR A O 1
ATOM 625 N N . TYR A 1 81 ? -7.756 -8.045 0.098 1.00 96.50 81 TYR A N 1
ATOM 626 C CA . TYR A 1 81 ? -8.212 -8.675 1.324 1.00 96.50 81 TYR A CA 1
ATOM 627 C C . TYR A 1 81 ? -8.260 -10.187 1.134 1.00 96.50 81 TYR A C 1
ATOM 629 O O . TYR A 1 81 ? -9.235 -10.772 0.657 1.00 96.50 81 TYR A O 1
ATOM 637 N N . SER A 1 82 ? -7.160 -10.823 1.528 1.00 93.00 82 SER A N 1
ATOM 638 C CA . SER A 1 82 ? -6.921 -12.255 1.340 1.00 93.00 82 SER A CA 1
ATOM 639 C C . SER A 1 82 ? -7.938 -13.159 2.040 1.00 93.00 82 SER A C 1
ATOM 641 O O . SER A 1 82 ? -8.159 -14.275 1.580 1.00 93.00 82 SER A O 1
ATOM 643 N N . ASN A 1 83 ? -8.587 -12.687 3.109 1.00 92.88 83 ASN A N 1
ATOM 644 C CA . ASN A 1 83 ? -9.556 -13.473 3.876 1.00 92.88 83 ASN A CA 1
ATOM 645 C C . ASN A 1 83 ? -10.810 -13.848 3.061 1.00 92.88 83 ASN A C 1
ATOM 647 O O . ASN A 1 83 ? -11.390 -14.905 3.291 1.00 92.88 83 ASN A O 1
ATOM 651 N N . THR A 1 84 ? -11.225 -13.011 2.105 1.00 95.31 84 THR A N 1
ATOM 652 C CA . THR A 1 84 ? -12.369 -13.296 1.216 1.00 95.31 84 THR A CA 1
ATOM 653 C C . THR A 1 84 ? -11.985 -13.372 -0.263 1.00 95.31 84 THR A C 1
ATOM 655 O O . THR A 1 84 ? -12.866 -13.530 -1.104 1.00 95.31 84 THR A O 1
ATOM 658 N N . ASP A 1 85 ? -10.686 -13.312 -0.580 1.00 95.94 85 ASP A N 1
ATOM 659 C CA . ASP A 1 85 ? -10.151 -13.239 -1.949 1.00 95.94 85 ASP A CA 1
ATOM 660 C C . ASP A 1 85 ? -10.795 -12.100 -2.765 1.00 95.94 85 ASP A C 1
ATOM 662 O O . ASP A 1 85 ? -11.284 -12.277 -3.887 1.00 95.94 85 ASP A O 1
ATOM 666 N N . GLU A 1 86 ? -10.831 -10.911 -2.162 1.00 97.75 86 GLU A N 1
ATOM 667 C CA . GLU A 1 86 ? -11.466 -9.721 -2.727 1.00 97.75 86 GLU A CA 1
ATOM 668 C C . GLU A 1 86 ? -10.524 -8.524 -2.730 1.00 97.75 86 GLU A C 1
ATOM 670 O O . GLU A 1 86 ? -9.657 -8.375 -1.874 1.00 97.75 86 GLU A O 1
ATOM 675 N N . ILE A 1 87 ? -10.737 -7.621 -3.677 1.00 98.25 87 ILE A N 1
ATOM 676 C CA . ILE A 1 87 ? -10.121 -6.300 -3.678 1.00 98.25 87 ILE A CA 1
ATOM 677 C C . ILE A 1 87 ? -11.139 -5.322 -3.104 1.00 98.25 87 ILE A C 1
ATOM 679 O O . ILE A 1 87 ? -12.248 -5.183 -3.629 1.00 98.25 87 ILE A O 1
ATOM 683 N N . LEU A 1 88 ? -10.755 -4.673 -2.009 1.00 98.31 88 LEU A N 1
ATOM 684 C CA . LEU A 1 88 ? -11.544 -3.655 -1.327 1.00 98.31 88 LEU A CA 1
ATOM 685 C C . LEU A 1 88 ? -11.049 -2.294 -1.789 1.00 98.31 88 LEU A C 1
ATOM 687 O O . LEU A 1 88 ? -9.850 -2.025 -1.698 1.00 98.31 88 LEU A O 1
ATOM 691 N N . GLY A 1 89 ? -11.936 -1.432 -2.270 1.00 97.12 89 GLY A N 1
ATOM 692 C CA . GLY A 1 89 ? -11.505 -0.148 -2.806 1.00 97.12 89 GLY A CA 1
ATOM 693 C C . GLY A 1 89 ? -12.556 0.940 -2.759 1.00 97.12 89 GLY A C 1
ATOM 694 O O . GLY A 1 89 ? -13.742 0.688 -2.560 1.00 97.12 89 GLY A O 1
ATOM 695 N N . GLU A 1 90 ? -12.102 2.170 -2.946 1.00 97.00 90 GLU A N 1
ATOM 696 C CA . GLU A 1 90 ? -12.974 3.323 -3.103 1.00 97.00 90 GLU A CA 1
ATOM 697 C C . GLU A 1 90 ? -13.073 3.728 -4.572 1.00 97.00 90 GLU A C 1
ATOM 699 O O . GLU A 1 90 ? -12.060 3.904 -5.249 1.00 97.00 90 GLU A O 1
ATOM 704 N N . VAL A 1 91 ? -14.299 3.951 -5.036 1.00 95.50 91 VAL A N 1
ATOM 705 C CA . VAL A 1 91 ? -14.596 4.512 -6.354 1.00 95.50 91 VAL A CA 1
ATOM 706 C C . VAL A 1 91 ? -15.433 5.775 -6.199 1.00 95.50 91 VAL A C 1
ATOM 708 O O . VAL A 1 91 ? -16.354 5.823 -5.384 1.00 95.50 91 VAL A O 1
ATOM 711 N N . ASN A 1 92 ? -15.143 6.789 -7.012 1.00 90.50 92 ASN A N 1
ATOM 712 C CA . ASN A 1 92 ? -15.992 7.969 -7.149 1.00 90.50 92 ASN A CA 1
ATOM 713 C C . ASN A 1 92 ? -16.970 7.766 -8.313 1.00 90.50 92 ASN A C 1
ATOM 715 O O . ASN A 1 92 ? -16.606 7.992 -9.463 1.00 90.50 92 ASN A O 1
ATOM 719 N N . GLU A 1 93 ? -18.210 7.376 -8.018 1.00 89.25 93 GLU A N 1
ATOM 720 C CA . GLU A 1 93 ? -19.278 7.245 -9.014 1.00 89.25 93 GLU A CA 1
ATOM 721 C C . GLU A 1 93 ? -20.207 8.463 -8.948 1.00 89.25 93 GLU A C 1
ATOM 723 O O . GLU A 1 93 ? -20.884 8.669 -7.940 1.00 89.25 93 GLU A O 1
ATOM 728 N N . ASN A 1 94 ? -20.283 9.267 -10.016 1.00 86.31 94 ASN A N 1
ATOM 729 C CA . ASN A 1 94 ? -21.190 10.426 -10.106 1.00 86.31 94 ASN A CA 1
ATOM 730 C C . ASN A 1 94 ? -21.100 11.363 -8.882 1.00 86.31 94 ASN A C 1
ATOM 732 O O . ASN A 1 94 ? -22.107 11.685 -8.252 1.00 86.31 94 ASN A O 1
ATOM 736 N N . ASN A 1 95 ? -19.878 11.758 -8.506 1.00 85.25 95 ASN A N 1
ATOM 737 C CA . ASN A 1 95 ? -19.577 12.579 -7.320 1.00 85.25 95 ASN A CA 1
ATOM 738 C C . ASN A 1 95 ? -19.960 11.947 -5.967 1.00 85.25 95 ASN A C 1
ATOM 740 O O . ASN A 1 95 ? -19.919 12.621 -4.940 1.00 85.25 95 ASN A O 1
ATOM 744 N N . THR A 1 96 ? -20.301 10.658 -5.941 1.00 91.75 96 THR A N 1
ATOM 745 C CA . THR A 1 96 ? -20.567 9.904 -4.714 1.00 91.75 96 THR A CA 1
ATOM 746 C C . THR A 1 96 ? -19.482 8.860 -4.505 1.00 91.75 96 THR A C 1
ATOM 748 O O . THR A 1 96 ? -19.188 8.060 -5.393 1.00 91.75 96 THR A O 1
ATOM 751 N N . LYS A 1 97 ? -18.914 8.829 -3.302 1.00 94.69 97 LYS A N 1
ATOM 752 C CA . LYS A 1 97 ? -17.938 7.810 -2.922 1.00 94.69 97 LYS A CA 1
ATOM 753 C C . LYS A 1 97 ? -18.645 6.478 -2.681 1.00 94.69 97 LYS A C 1
ATOM 755 O O . LYS A 1 97 ? -19.672 6.410 -1.996 1.00 94.69 97 LYS A O 1
ATOM 760 N N . LYS A 1 98 ? -18.096 5.411 -3.247 1.00 97.19 98 LYS A N 1
ATOM 761 C CA . LYS A 1 98 ? -18.606 4.044 -3.146 1.00 97.19 98 LYS A CA 1
ATOM 762 C C . LYS A 1 98 ? -17.506 3.114 -2.675 1.00 97.19 98 LYS A C 1
ATOM 764 O O . LYS A 1 98 ? -16.364 3.222 -3.114 1.00 97.19 98 LYS A O 1
ATOM 769 N N . PHE A 1 99 ? -17.877 2.183 -1.808 1.00 97.94 99 PHE A N 1
ATOM 770 C CA . PHE A 1 99 ? -17.009 1.095 -1.392 1.00 97.94 99 PHE A CA 1
ATOM 771 C C . PHE A 1 99 ? -17.256 -0.087 -2.319 1.00 97.94 99 PHE A C 1
ATOM 773 O O . PHE A 1 99 ? -18.373 -0.608 -2.389 1.00 97.94 99 PHE A O 1
ATOM 780 N N . TYR A 1 100 ? -16.230 -0.460 -3.070 1.00 98.00 100 TYR A N 1
ATOM 781 C CA . TYR A 1 100 ? -16.239 -1.582 -3.990 1.00 98.00 100 TYR A CA 1
ATOM 782 C C . TYR A 1 100 ? -15.637 -2.803 -3.314 1.00 98.00 100 TYR A C 1
ATOM 784 O O . TYR A 1 100 ? -14.577 -2.728 -2.693 1.00 98.00 100 TYR A O 1
ATOM 792 N N . ARG A 1 101 ? -16.294 -3.940 -3.518 1.00 98.31 101 ARG A N 1
ATOM 793 C CA . ARG A 1 101 ? -15.729 -5.270 -3.305 1.00 98.31 101 ARG A CA 1
ATOM 794 C C . ARG A 1 101 ? -15.690 -5.976 -4.639 1.00 98.31 101 ARG A C 1
ATOM 796 O O . ARG A 1 101 ? -1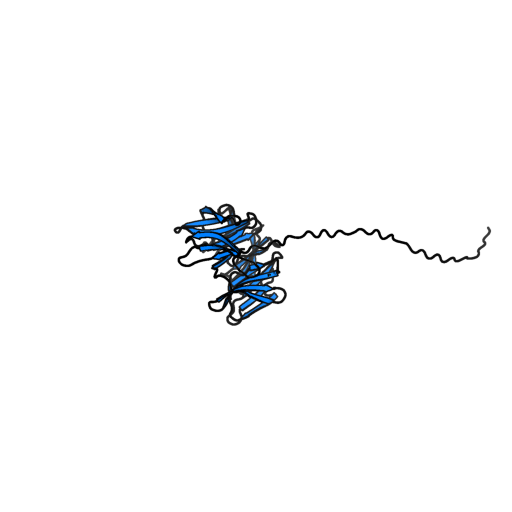6.738 -6.174 -5.250 1.00 98.31 101 ARG A O 1
ATOM 803 N N . ILE A 1 102 ? -14.491 -6.307 -5.092 1.00 98.56 102 ILE A N 1
ATOM 804 C CA . ILE A 1 102 ? -14.263 -6.970 -6.372 1.00 98.56 102 ILE A CA 1
ATOM 805 C C . ILE A 1 102 ? -13.759 -8.375 -6.081 1.00 98.56 102 ILE A C 1
ATOM 807 O O . ILE A 1 102 ? -12.660 -8.542 -5.551 1.00 98.56 102 ILE A O 1
ATOM 811 N N . LYS A 1 103 ? -14.548 -9.385 -6.430 1.00 98.19 103 LYS A N 1
ATOM 812 C CA . LYS A 1 103 ? -14.179 -10.781 -6.210 1.00 98.19 103 LYS A CA 1
ATOM 813 C C . LYS A 1 103 ? -13.134 -11.229 -7.224 1.00 98.19 103 LYS A C 1
ATOM 815 O O . LYS A 1 103 ? -13.344 -11.121 -8.429 1.00 98.19 103 LYS A O 1
ATOM 820 N N . VAL A 1 104 ? -12.010 -11.767 -6.757 1.00 97.69 104 VAL A N 1
ATOM 821 C CA . VAL A 1 104 ? -10.877 -12.120 -7.634 1.00 97.69 104 VAL A CA 1
ATOM 822 C C . VAL A 1 104 ? -11.197 -13.303 -8.558 1.00 97.69 104 VAL A C 1
ATOM 824 O O . VAL A 1 104 ? -10.646 -13.404 -9.658 1.00 97.69 104 VAL A O 1
ATOM 827 N N . SER A 1 105 ? -12.086 -14.206 -8.134 1.00 96.56 105 SER A N 1
ATOM 828 C CA . SER A 1 105 ? -12.411 -15.422 -8.889 1.00 96.56 105 SER A CA 1
ATOM 829 C C . SER A 1 105 ? -13.160 -15.151 -10.193 1.00 96.56 105 SER A C 1
ATOM 831 O O . SER A 1 105 ? -12.902 -15.828 -11.184 1.00 96.56 105 SER A O 1
ATOM 833 N N . ASP A 1 106 ? -14.086 -14.191 -10.186 1.00 96.69 106 ASP A N 1
ATOM 834 C CA . ASP A 1 106 ? -15.046 -13.964 -11.275 1.00 96.69 106 ASP A CA 1
ATOM 835 C C . ASP A 1 106 ? -15.236 -12.480 -11.638 1.00 96.69 106 ASP A C 1
ATOM 837 O O . ASP A 1 106 ? -15.962 -12.174 -12.580 1.00 96.69 106 ASP A O 1
ATOM 841 N N . GLY A 1 107 ? -14.588 -11.555 -10.925 1.00 97.62 107 GLY A N 1
ATOM 842 C CA . GLY A 1 107 ? -14.691 -10.124 -11.194 1.00 97.62 107 GLY A CA 1
ATOM 843 C C . GLY A 1 107 ? -15.981 -9.471 -10.714 1.00 97.62 107 GLY A C 1
ATOM 844 O O . GLY A 1 107 ? -16.188 -8.289 -10.994 1.00 97.62 107 GLY A O 1
ATOM 845 N N . THR A 1 108 ? -16.855 -10.196 -10.006 1.00 98.19 108 THR A N 1
ATOM 846 C CA . THR A 1 108 ? -18.125 -9.653 -9.507 1.00 98.19 108 THR A CA 1
ATOM 847 C C . THR A 1 108 ? -17.874 -8.451 -8.603 1.00 98.19 108 THR A C 1
ATOM 849 O O . THR A 1 108 ? -17.060 -8.518 -7.680 1.00 98.19 108 THR A O 1
ATOM 852 N N . ILE A 1 109 ? -18.606 -7.361 -8.850 1.00 98.19 109 ILE A N 1
ATOM 853 C CA . ILE A 1 109 ? -18.493 -6.106 -8.104 1.00 98.19 109 ILE A CA 1
ATOM 854 C C . ILE A 1 109 ? -19.726 -5.921 -7.221 1.00 98.19 109 ILE A C 1
ATOM 856 O O . ILE A 1 109 ? -20.836 -5.748 -7.724 1.00 98.19 109 ILE A O 1
ATOM 860 N N . SER A 1 110 ? -19.519 -5.885 -5.907 1.00 98.19 110 SER A N 1
ATOM 861 C CA . SER A 1 110 ? -20.515 -5.398 -4.947 1.00 98.19 110 SER A CA 1
ATOM 862 C C . SER A 1 110 ? -20.202 -3.955 -4.562 1.00 98.19 110 SER A C 1
ATOM 864 O O . SER A 1 110 ? -19.040 -3.602 -4.359 1.00 98.19 110 SER A O 1
ATOM 866 N N . LYS A 1 111 ? -21.238 -3.116 -4.465 1.00 97.38 111 LYS A N 1
ATOM 867 C CA . LYS A 1 111 ? -21.111 -1.669 -4.249 1.00 97.38 111 LYS A CA 1
ATOM 868 C C . LYS A 1 111 ? -21.890 -1.237 -3.017 1.00 97.38 111 LYS A C 1
ATOM 870 O O . LYS A 1 111 ? -23.057 -1.596 -2.869 1.00 97.38 111 LYS A O 1
ATOM 875 N N . TYR A 1 112 ? -21.278 -0.401 -2.187 1.00 97.56 112 TYR A N 1
ATOM 876 C CA . TYR A 1 112 ? -21.889 0.113 -0.962 1.00 97.56 112 TYR A CA 1
ATOM 877 C C . TYR A 1 112 ? -21.693 1.625 -0.842 1.00 97.56 112 TYR A C 1
ATOM 879 O O . TYR A 1 112 ? -20.773 2.199 -1.428 1.00 97.56 112 TYR A O 1
ATOM 887 N N . ASN A 1 113 ? -22.580 2.286 -0.096 1.00 94.62 113 ASN A N 1
ATOM 888 C CA . ASN A 1 113 ? -22.399 3.696 0.251 1.00 94.62 113 ASN A CA 1
ATOM 889 C C . ASN A 1 113 ? -21.163 3.864 1.133 1.00 94.62 113 ASN A C 1
ATOM 891 O O . ASN A 1 113 ? -20.906 3.027 1.996 1.00 94.62 113 ASN A O 1
ATOM 895 N N . TYR A 1 114 ? -20.418 4.948 0.920 1.00 94.50 114 TYR A N 1
ATOM 896 C CA . TYR A 1 114 ? -19.138 5.142 1.578 1.00 94.50 114 TYR A CA 1
ATOM 897 C C . TYR A 1 114 ? -18.883 6.603 1.922 1.00 94.50 114 TYR A C 1
ATOM 899 O O . TYR A 1 114 ? -19.138 7.491 1.114 1.00 94.50 114 TYR A O 1
ATOM 907 N N . ASN A 1 115 ? -18.346 6.849 3.116 1.00 91.38 115 ASN A N 1
ATOM 908 C CA . ASN A 1 115 ? -18.002 8.202 3.569 1.00 91.38 115 ASN A CA 1
ATOM 909 C C . ASN A 1 115 ? -16.710 8.714 2.911 1.00 91.38 115 ASN A C 1
ATOM 911 O O . ASN A 1 115 ? -16.517 9.918 2.720 1.00 91.38 115 ASN A O 1
ATOM 915 N N . GLY A 1 116 ? -15.845 7.780 2.517 1.00 92.38 116 GLY A N 1
ATOM 916 C CA . GLY A 1 116 ? -14.532 8.054 1.964 1.00 92.38 116 GLY A CA 1
ATOM 917 C C . GLY A 1 116 ? -13.464 8.313 3.005 1.00 92.38 116 GLY A C 1
ATOM 918 O O . GLY A 1 116 ? -13.706 9.003 3.992 1.00 92.38 116 GLY A O 1
ATOM 919 N N . TYR A 1 117 ? -12.271 7.800 2.736 1.00 94.62 117 TYR A N 1
ATOM 920 C CA . TYR A 1 117 ? -11.113 7.899 3.625 1.00 94.62 117 TYR A CA 1
ATOM 921 C C . TYR A 1 117 ? -9.837 7.998 2.795 1.00 94.62 117 TYR A C 1
ATOM 923 O O . TYR A 1 117 ? -9.785 7.461 1.692 1.00 94.62 117 TYR A O 1
ATOM 931 N N . ASP A 1 118 ? -8.813 8.669 3.303 1.00 92.69 118 ASP A N 1
ATOM 932 C CA . ASP A 1 118 ? -7.655 9.047 2.486 1.00 92.69 118 ASP A CA 1
ATOM 933 C C . ASP A 1 118 ? -6.762 7.852 2.122 1.00 92.69 118 ASP A C 1
ATOM 935 O O . ASP A 1 118 ? -6.224 7.813 1.019 1.00 92.69 118 ASP A O 1
ATOM 939 N N . ASP A 1 119 ? -6.650 6.856 3.006 1.00 91.50 119 ASP A N 1
ATOM 940 C CA . ASP A 1 119 ? -5.877 5.632 2.767 1.00 91.50 119 ASP A CA 1
ATOM 941 C C . ASP A 1 119 ? -6.417 4.451 3.597 1.00 91.50 119 ASP A C 1
ATOM 943 O O . ASP A 1 119 ? -7.134 4.652 4.588 1.00 91.50 119 ASP A O 1
ATOM 947 N N . PHE A 1 120 ? -6.053 3.227 3.200 1.00 92.56 120 PHE A N 1
ATOM 948 C CA . PHE A 1 120 ? -6.413 1.960 3.842 1.00 92.56 120 PHE A CA 1
ATOM 949 C C . PHE A 1 120 ? -5.189 1.179 4.303 1.00 92.56 120 PHE A C 1
ATOM 951 O O . PHE A 1 120 ? -4.143 1.162 3.656 1.00 92.56 120 PHE A O 1
ATOM 958 N N . VAL A 1 121 ? -5.381 0.391 5.356 1.00 95.75 121 VAL A N 1
ATOM 959 C CA . VAL A 1 121 ? -4.463 -0.683 5.728 1.00 95.75 121 VAL A CA 1
ATOM 960 C C . VAL A 1 121 ? -5.245 -1.889 6.229 1.00 95.75 121 VAL A C 1
ATOM 962 O O . VAL A 1 121 ? -6.208 -1.760 6.985 1.00 95.75 121 VAL A O 1
ATOM 965 N N . ILE A 1 122 ? -4.833 -3.078 5.798 1.00 95.31 122 ILE A N 1
ATOM 966 C CA . ILE A 1 122 ? -5.389 -4.339 6.282 1.00 95.31 122 ILE A CA 1
ATOM 967 C C . ILE A 1 122 ? -4.472 -4.864 7.384 1.00 95.31 122 ILE A C 1
ATOM 969 O O . ILE A 1 122 ? -3.278 -5.071 7.169 1.00 95.31 122 ILE A O 1
ATOM 973 N N . GLY A 1 123 ? -5.038 -5.053 8.575 1.00 91.00 123 GLY A N 1
ATOM 974 C CA . GLY A 1 123 ? -4.350 -5.589 9.743 1.00 91.00 123 GLY A CA 1
ATOM 975 C C . GLY A 1 123 ? -4.990 -6.893 10.198 1.00 91.00 123 GLY A C 1
ATOM 976 O O . GLY A 1 123 ? -6.046 -6.882 10.831 1.00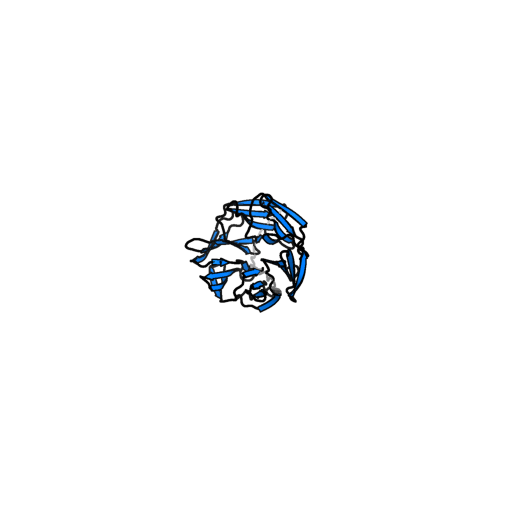 91.00 123 GLY A O 1
ATOM 977 N N . GLY A 1 124 ? -4.374 -8.027 9.857 1.00 85.31 124 GLY A N 1
ATOM 978 C CA . GLY A 1 124 ? -4.998 -9.340 10.042 1.00 85.31 124 GLY A CA 1
ATOM 979 C C . GLY A 1 124 ? -6.300 -9.435 9.239 1.00 85.31 124 GLY A C 1
ATOM 980 O O . GLY A 1 124 ? -6.299 -9.203 8.035 1.00 85.31 124 GLY A O 1
ATOM 981 N N . ASN A 1 125 ? -7.419 -9.710 9.913 1.00 90.69 125 ASN A N 1
ATOM 982 C CA . ASN A 1 125 ? -8.742 -9.782 9.278 1.00 90.69 125 ASN A CA 1
ATOM 983 C C . ASN A 1 125 ? -9.519 -8.457 9.326 1.00 90.69 125 ASN A C 1
ATOM 985 O O . ASN A 1 125 ? -10.704 -8.439 8.994 1.00 90.69 125 ASN A O 1
ATOM 989 N N . LYS A 1 126 ? -8.889 -7.358 9.747 1.00 95.56 126 LYS A N 1
ATOM 990 C CA . LYS A 1 126 ? -9.547 -6.061 9.919 1.00 95.56 126 LYS A CA 1
ATOM 991 C C . LYS A 1 126 ? -9.097 -5.058 8.867 1.00 95.56 126 LYS A C 1
ATOM 993 O O . LYS A 1 126 ? -7.939 -5.061 8.451 1.00 95.56 126 LYS A O 1
ATOM 998 N N . LEU A 1 127 ? -10.020 -4.185 8.479 1.00 97.38 127 LEU A N 1
ATOM 999 C CA . LEU A 1 127 ? -9.760 -3.046 7.609 1.00 97.38 127 LEU A CA 1
ATOM 1000 C C . LEU A 1 127 ? -9.716 -1.782 8.464 1.00 97.38 127 LEU A C 1
ATOM 1002 O O . LEU A 1 127 ? -10.666 -1.480 9.184 1.00 97.38 127 LEU A O 1
ATOM 1006 N N . TYR A 1 128 ? -8.626 -1.037 8.360 1.00 97.94 128 TYR A N 1
ATOM 1007 C CA . TYR A 1 128 ? -8.480 0.265 8.989 1.00 97.94 128 TYR A CA 1
ATOM 1008 C C . TYR A 1 128 ? -8.323 1.341 7.927 1.00 97.94 128 TYR A C 1
ATOM 1010 O O . TYR A 1 128 ? -7.777 1.089 6.850 1.00 97.94 128 TYR A O 1
ATOM 1018 N N . ALA A 1 129 ? -8.784 2.545 8.241 1.00 97.25 129 ALA A N 1
ATOM 1019 C CA . ALA A 1 129 ? -8.690 3.674 7.333 1.00 97.25 129 ALA A CA 1
ATOM 1020 C C . ALA A 1 129 ? -8.330 4.965 8.061 1.00 97.25 129 ALA A C 1
ATOM 1022 O O . ALA A 1 129 ? -8.686 5.167 9.228 1.00 97.25 129 ALA A O 1
ATOM 1023 N N . PHE A 1 130 ? -7.642 5.851 7.345 1.00 97.62 130 PHE A N 1
ATOM 1024 C CA . PHE A 1 130 ? -7.354 7.193 7.826 1.00 97.62 130 PHE A CA 1
ATOM 1025 C C . PHE A 1 130 ? -8.501 8.143 7.492 1.00 97.62 130 PHE A C 1
ATOM 1027 O O . PHE A 1 130 ? -8.787 8.443 6.332 1.00 97.62 130 PHE A O 1
ATOM 1034 N N . LYS A 1 131 ? -9.171 8.620 8.537 1.00 96.75 131 LYS A N 1
ATOM 1035 C CA . LYS A 1 131 ? -10.247 9.600 8.457 1.00 96.75 131 LYS A CA 1
ATOM 1036 C C . LYS A 1 131 ? -9.658 10.991 8.618 1.00 96.75 131 LYS A C 1
ATOM 1038 O O . LYS A 1 131 ? -9.360 11.418 9.736 1.00 96.75 131 LYS A O 1
ATOM 1043 N N . TYR A 1 132 ? -9.511 11.686 7.499 1.00 94.62 132 TYR A N 1
ATOM 1044 C CA . TYR A 1 132 ? -9.082 13.074 7.481 1.00 94.62 132 TYR A CA 1
ATOM 1045 C C . TYR A 1 132 ? -10.258 14.012 7.770 1.00 94.62 132 TYR A C 1
ATOM 1047 O O . TYR A 1 132 ? -11.294 13.972 7.109 1.00 94.62 132 TYR A O 1
ATOM 1055 N N . ASN A 1 133 ? -10.098 14.846 8.793 1.00 91.62 133 ASN A N 1
ATOM 1056 C CA . ASN A 1 133 ? -11.058 15.859 9.216 1.00 91.62 133 ASN A CA 1
ATOM 1057 C C . ASN A 1 133 ? -10.320 17.081 9.787 1.00 91.62 133 ASN A C 1
ATOM 1059 O O . ASN A 1 133 ? -10.644 17.547 10.879 1.00 91.62 133 ASN A O 1
ATOM 1063 N N . ASN A 1 134 ? -9.295 17.554 9.065 1.00 83.31 134 ASN A N 1
ATOM 1064 C CA . ASN A 1 134 ? -8.444 18.719 9.345 1.00 83.31 134 ASN A CA 1
ATOM 1065 C C . ASN A 1 134 ? -7.842 18.789 10.767 1.00 83.31 134 ASN A C 1
ATOM 1067 O O . ASN A 1 134 ? -6.636 18.630 10.942 1.00 83.31 134 ASN A O 1
ATOM 1071 N N . SER A 1 135 ? -8.665 19.069 11.779 1.00 88.94 135 SER A N 1
ATOM 1072 C CA . SER A 1 135 ? -8.300 19.215 13.190 1.00 88.94 135 SER A CA 1
ATOM 1073 C C . SER A 1 135 ? -8.589 17.981 14.053 1.00 88.94 135 SER A C 1
ATOM 1075 O O . SER A 1 135 ? -8.052 17.888 15.157 1.00 88.94 135 SER A O 1
ATOM 1077 N N . ASN A 1 136 ? -9.411 17.039 13.582 1.00 94.19 136 ASN A N 1
ATOM 1078 C CA . ASN A 1 136 ? -9.771 15.828 14.328 1.00 94.19 136 ASN A CA 1
ATOM 1079 C C . ASN A 1 136 ? 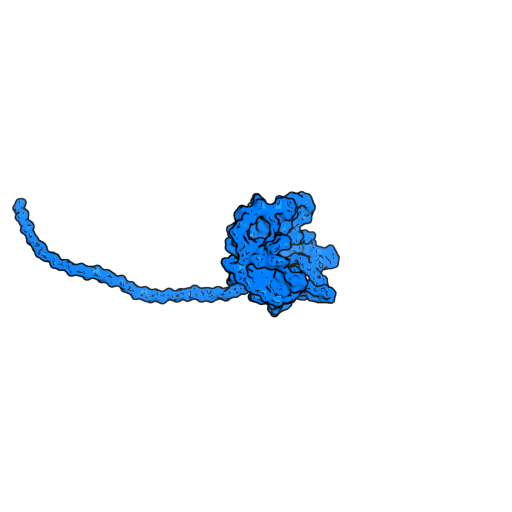-9.628 14.570 13.463 1.00 94.19 136 ASN A C 1
ATOM 1081 O O . ASN A 1 136 ? -10.586 13.830 13.222 1.00 94.19 136 ASN A O 1
ATOM 1085 N N . ASN A 1 137 ? -8.415 14.361 12.963 1.00 96.88 137 ASN A N 1
ATOM 1086 C CA . ASN A 1 137 ? -8.060 13.183 12.193 1.00 96.88 137 ASN A CA 1
ATOM 1087 C C . ASN A 1 137 ? -8.030 11.947 13.095 1.00 96.88 137 ASN A C 1
ATOM 1089 O O . ASN A 1 137 ? -7.725 12.017 14.292 1.00 96.88 137 ASN A O 1
ATOM 1093 N N . SER A 1 138 ? -8.325 10.788 12.517 1.00 97.50 138 SER A N 1
ATOM 1094 C CA . SER A 1 138 ? -8.350 9.529 13.261 1.00 97.50 138 SER A CA 1
ATOM 1095 C C . SER A 1 138 ? -8.046 8.320 12.387 1.00 97.50 138 SER A C 1
ATOM 1097 O O . SER A 1 138 ? -8.184 8.360 11.167 1.00 97.50 138 SER A O 1
ATOM 1099 N N . ILE A 1 139 ? -7.650 7.231 13.038 1.00 97.94 139 ILE A N 1
ATOM 1100 C CA . ILE A 1 139 ? -7.708 5.888 12.472 1.00 97.94 139 ILE A CA 1
ATOM 1101 C C . ILE A 1 139 ? -8.989 5.233 12.953 1.00 97.94 139 ILE A C 1
ATOM 1103 O O . ILE A 1 139 ? -9.250 5.171 14.159 1.00 97.94 139 ILE A O 1
ATOM 1107 N N . VAL A 1 140 ? -9.772 4.734 12.007 1.00 97.62 140 VAL A N 1
ATOM 1108 C CA . VAL A 1 140 ? -11.034 4.044 12.267 1.00 97.62 140 VAL A CA 1
ATOM 1109 C C . VAL A 1 140 ? -10.963 2.604 11.775 1.00 97.62 140 VAL A C 1
ATOM 1111 O O . VAL A 1 140 ? -10.238 2.300 10.828 1.00 97.62 140 VAL A O 1
ATOM 1114 N N . GLU A 1 141 ? -11.710 1.719 12.424 1.00 97.75 141 GLU A N 1
ATOM 1115 C CA . GLU A 1 141 ? -11.978 0.370 11.930 1.00 97.75 141 GLU A CA 1
ATOM 1116 C C . GLU A 1 141 ? -13.207 0.417 11.020 1.00 97.75 141 GLU A C 1
ATOM 1118 O O . GLU A 1 141 ? -14.241 0.983 11.387 1.00 97.75 141 GLU A O 1
ATOM 1123 N N . LEU A 1 142 ? -13.096 -0.180 9.838 1.00 97.94 142 LEU A N 1
ATOM 1124 C CA . LEU A 1 142 ? -14.179 -0.320 8.876 1.00 97.94 142 LEU A CA 1
ATOM 1125 C C . LEU A 1 142 ? -14.609 -1.780 8.792 1.00 97.94 142 LEU A C 1
ATOM 1127 O O . LEU A 1 142 ? -13.791 -2.696 8.877 1.00 97.94 142 LEU A O 1
ATOM 1131 N N . ASN A 1 143 ? -15.894 -2.005 8.546 1.00 97.50 143 ASN A N 1
ATOM 1132 C CA . ASN A 1 143 ? -16.390 -3.326 8.201 1.00 97.50 143 ASN A CA 1
ATOM 1133 C C . ASN A 1 143 ? -15.939 -3.675 6.768 1.00 97.50 143 ASN A C 1
ATOM 1135 O O . ASN A 1 143 ? -16.391 -3.024 5.824 1.00 97.50 143 ASN A O 1
ATOM 1139 N N . PRO A 1 144 ? -15.105 -4.712 6.558 1.00 96.88 144 PRO A N 1
ATOM 1140 C CA . PRO A 1 144 ? -14.613 -5.069 5.224 1.00 96.88 144 PRO A CA 1
ATOM 1141 C C . PRO A 1 144 ? -15.726 -5.534 4.270 1.00 96.88 144 PRO A C 1
ATOM 1143 O O . PRO A 1 144 ? -15.531 -5.550 3.060 1.00 96.88 144 PRO A O 1
ATOM 1146 N N . THR A 1 145 ? -16.910 -5.876 4.789 1.00 96.62 145 THR A N 1
ATOM 1147 C CA . THR A 1 145 ? -18.062 -6.342 4.001 1.00 96.62 145 THR A CA 1
ATOM 1148 C C . THR A 1 145 ? -18.758 -5.211 3.247 1.00 96.62 145 THR A C 1
ATOM 1150 O O . THR A 1 145 ? -19.320 -5.453 2.180 1.00 96.62 145 THR A O 1
ATOM 1153 N N . ASN A 1 146 ? -18.775 -3.997 3.800 1.00 96.81 146 ASN A N 1
ATOM 1154 C CA . ASN A 1 146 ? -19.589 -2.891 3.279 1.00 96.81 146 ASN A CA 1
ATOM 1155 C C . ASN A 1 146 ? -18.955 -1.494 3.443 1.00 96.81 146 ASN A C 1
ATOM 1157 O O . ASN A 1 146 ? -19.558 -0.511 3.022 1.00 96.81 146 ASN A O 1
ATOM 1161 N N . GLY A 1 147 ? -17.776 -1.386 4.059 1.00 96.69 147 GLY A N 1
ATOM 1162 C CA . GLY A 1 147 ? -17.056 -0.130 4.263 1.00 96.69 147 GLY A CA 1
ATOM 1163 C C . GLY A 1 147 ? -17.619 0.773 5.366 1.00 96.69 147 GLY A C 1
ATOM 1164 O O . GLY A 1 147 ? -17.164 1.906 5.500 1.00 96.69 147 GLY A O 1
ATOM 1165 N N . THR A 1 148 ? -18.601 0.334 6.162 1.00 97.31 148 THR A N 1
ATOM 1166 C CA . THR A 1 148 ? -19.141 1.174 7.245 1.00 97.31 148 THR A CA 1
ATOM 1167 C C . THR A 1 148 ? -18.161 1.278 8.408 1.00 97.31 148 THR A C 1
ATOM 1169 O O . THR A 1 148 ? -17.569 0.276 8.806 1.00 97.31 148 THR A O 1
ATOM 1172 N N . GLU A 1 149 ? -18.045 2.467 8.997 1.00 97.50 149 GLU A N 1
ATOM 1173 C CA . GLU A 1 149 ? -17.262 2.697 10.215 1.00 97.50 149 GLU A CA 1
ATOM 1174 C C . GLU A 1 149 ? -17.827 1.883 11.388 1.00 97.50 149 GLU A C 1
ATOM 1176 O O . GLU A 1 149 ? -19.022 1.947 11.671 1.00 97.50 149 GLU A O 1
ATOM 1181 N N . ILE A 1 150 ? -16.970 1.108 12.055 1.00 97.31 150 ILE A N 1
ATOM 1182 C CA . ILE A 1 150 ? -17.313 0.327 13.250 1.00 97.31 150 ILE A CA 1
ATOM 1183 C C . ILE A 1 150 ? -16.969 1.131 14.502 1.00 97.31 150 ILE A C 1
ATOM 1185 O O . ILE A 1 150 ? -17.793 1.288 15.399 1.00 97.31 150 ILE A O 1
ATOM 1189 N N . THR A 1 151 ? -15.729 1.613 14.581 1.00 97.12 151 THR A N 1
ATOM 1190 C CA . THR A 1 151 ? -15.223 2.338 15.749 1.00 97.12 151 THR A CA 1
ATOM 1191 C C . THR A 1 151 ? -14.032 3.216 15.383 1.00 97.12 151 THR A C 1
ATOM 1193 O O . THR A 1 151 ? -13.335 2.969 14.398 1.00 97.12 151 THR A O 1
ATOM 1196 N N . THR A 1 152 ? -13.761 4.225 16.209 1.00 97.38 152 THR A N 1
ATOM 1197 C CA . THR A 1 152 ? -12.494 4.959 16.170 1.00 97.38 152 THR A CA 1
ATOM 1198 C C . THR A 1 152 ? -11.450 4.192 16.975 1.00 97.38 152 THR A C 1
ATOM 1200 O O . THR A 1 152 ? -11.572 4.078 18.191 1.00 97.38 152 THR A O 1
ATOM 1203 N N . LEU A 1 153 ? -10.403 3.697 16.309 1.00 96.94 153 LEU A N 1
ATOM 1204 C CA . LEU A 1 153 ? -9.260 3.071 16.978 1.00 96.94 153 LEU A CA 1
ATOM 1205 C C . LEU A 1 153 ? -8.433 4.124 17.721 1.00 96.94 153 LEU A C 1
ATOM 1207 O O . LEU A 1 153 ? -8.037 3.919 18.868 1.00 96.94 153 LEU A O 1
ATOM 1211 N N . LYS A 1 154 ? -8.144 5.250 17.055 1.00 97.19 154 LYS A N 1
ATOM 1212 C CA . LYS A 1 154 ? -7.295 6.303 17.620 1.00 97.19 154 LYS A CA 1
ATOM 1213 C C . LYS A 1 154 ? -7.572 7.667 16.999 1.00 97.19 154 LYS A C 1
ATOM 1215 O O . LYS A 1 154 ? -7.435 7.826 15.791 1.00 97.19 154 LYS A O 1
ATOM 1220 N N . SER A 1 155 ? -7.871 8.672 17.826 1.00 97.00 155 SER A N 1
ATOM 1221 C CA . SER A 1 155 ? -7.753 10.076 17.407 1.00 97.00 155 SER A CA 1
ATOM 1222 C C . SER A 1 155 ? -6.281 10.481 17.387 1.00 97.00 155 SER A C 1
ATOM 1224 O O . SER A 1 155 ? -5.532 10.183 18.323 1.00 97.00 155 SER A O 1
ATOM 1226 N N . VAL A 1 156 ? -5.873 11.145 16.309 1.00 96.00 156 VAL A N 1
ATOM 1227 C CA . VAL A 1 156 ? -4.500 11.618 16.086 1.00 96.00 156 VAL A CA 1
ATOM 1228 C C . VAL A 1 156 ? -4.437 13.144 15.940 1.00 96.00 156 VAL A C 1
ATOM 1230 O O . VAL A 1 156 ? -3.405 13.681 15.544 1.00 96.00 156 VAL A O 1
ATOM 1233 N N . GLY A 1 157 ? -5.512 13.857 16.299 1.00 94.56 157 GLY A N 1
ATOM 1234 C CA . GLY A 1 157 ? -5.576 15.322 16.267 1.00 94.56 157 GLY A CA 1
ATOM 1235 C C . GLY A 1 157 ? -5.399 15.880 14.854 1.00 94.56 157 GLY A C 1
ATOM 1236 O O . GLY A 1 157 ? -6.010 15.393 13.910 1.00 94.56 157 GLY A O 1
ATOM 1237 N N . SER A 1 158 ? -4.539 16.883 14.684 1.00 95.25 158 SER A N 1
ATOM 1238 C CA . SER A 1 158 ? -4.234 17.489 13.378 1.00 95.25 158 SER A CA 1
ATOM 1239 C C . SER A 1 158 ? -3.157 16.747 12.571 1.00 95.25 158 SER A C 1
ATOM 1241 O O . SER A 1 158 ? -2.749 17.215 11.506 1.00 95.25 158 SER A O 1
ATOM 1243 N N . ASN A 1 159 ? -2.661 15.602 13.052 1.00 94.88 159 ASN A N 1
ATOM 1244 C CA . ASN A 1 159 ? -1.627 14.848 12.346 1.00 94.88 159 ASN A CA 1
ATOM 1245 C C . ASN A 1 159 ? -2.174 14.265 11.040 1.00 94.88 159 ASN A C 1
ATOM 1247 O O . ASN A 1 159 ? -3.201 13.582 11.046 1.00 94.88 159 ASN A O 1
ATOM 1251 N N . TYR A 1 160 ? -1.483 14.519 9.930 1.00 94.50 160 TYR A N 1
ATOM 1252 C CA . TYR A 1 160 ? -1.772 13.905 8.639 1.00 94.50 160 TYR A CA 1
ATOM 1253 C C . TYR A 1 160 ? -0.895 12.669 8.457 1.00 94.50 160 TYR A C 1
ATOM 1255 O O . TYR A 1 160 ? 0.333 12.778 8.396 1.00 94.50 160 TYR A O 1
ATOM 1263 N N . LEU A 1 161 ? -1.528 11.500 8.392 1.00 94.88 161 LEU A N 1
ATOM 1264 C CA . LEU A 1 161 ? -0.854 10.211 8.307 1.00 94.88 161 LEU A CA 1
ATOM 1265 C C . LEU A 1 161 ? -0.966 9.649 6.884 1.00 94.88 161 LEU A C 1
ATOM 1267 O O . LEU A 1 161 ? -2.028 9.743 6.272 1.00 94.88 161 LEU A O 1
ATOM 1271 N N . LYS A 1 162 ? 0.118 9.073 6.359 1.00 92.38 162 LYS A N 1
ATOM 1272 C CA . LYS A 1 162 ? 0.171 8.472 5.013 1.00 92.38 162 LYS A CA 1
ATOM 1273 C C . LYS A 1 162 ? 1.157 7.299 4.957 1.00 92.38 162 LYS A C 1
ATOM 1275 O O . LYS A 1 162 ? 1.913 7.088 5.905 1.00 92.38 162 LYS A O 1
ATOM 1280 N N . ASN A 1 163 ? 1.193 6.578 3.835 1.00 91.19 163 ASN A N 1
ATOM 1281 C CA . ASN A 1 163 ? 2.130 5.470 3.589 1.00 91.19 163 ASN A CA 1
ATOM 1282 C C . ASN A 1 163 ? 1.970 4.331 4.608 1.00 91.19 163 ASN A C 1
ATOM 1284 O O . ASN A 1 163 ? 2.924 3.922 5.268 1.00 91.19 163 ASN A O 1
ATOM 1288 N N . PHE A 1 164 ? 0.742 3.848 4.782 1.00 95.00 164 PHE A N 1
ATOM 1289 C CA . PHE A 1 164 ? 0.423 2.862 5.810 1.00 95.00 164 PHE A CA 1
ATOM 1290 C C . PHE A 1 164 ? 0.910 1.456 5.453 1.00 95.00 164 PHE A C 1
ATOM 1292 O O . PHE A 1 164 ? 0.638 0.937 4.371 1.00 95.00 164 PHE A O 1
ATOM 1299 N N . VAL A 1 165 ? 1.540 0.797 6.423 1.00 95.69 165 VAL A N 1
ATOM 1300 C CA . VAL A 1 165 ? 1.859 -0.634 6.401 1.00 95.69 165 VAL A CA 1
ATOM 1301 C C . VAL A 1 165 ? 1.486 -1.278 7.736 1.00 95.69 165 VAL A C 1
ATOM 1303 O O . VAL A 1 165 ? 1.386 -0.600 8.760 1.00 95.69 165 VAL A O 1
ATOM 1306 N N . PHE A 1 166 ? 1.267 -2.593 7.751 1.00 96.50 166 PHE A N 1
ATOM 1307 C CA . PHE A 1 166 ? 0.900 -3.320 8.966 1.00 96.50 166 PHE A CA 1
ATOM 1308 C C . PHE A 1 166 ? 1.955 -4.351 9.357 1.00 96.50 166 PHE A C 1
ATOM 1310 O O . PHE A 1 166 ? 2.286 -5.249 8.587 1.00 96.50 166 PHE A O 1
ATOM 1317 N N . SER A 1 167 ? 2.434 -4.253 10.594 1.00 95.94 167 SER A N 1
ATOM 1318 C CA . SER A 1 167 ? 3.312 -5.242 11.209 1.00 95.94 167 SER A CA 1
ATOM 1319 C C . SER A 1 167 ? 2.488 -6.307 11.926 1.00 95.94 167 SER A C 1
ATOM 1321 O O . SER A 1 167 ? 1.916 -6.045 12.988 1.00 95.94 167 SER A O 1
ATOM 1323 N N . GLN A 1 168 ? 2.462 -7.524 11.374 1.00 93.00 168 GLN A N 1
ATOM 1324 C CA . GLN A 1 168 ? 1.790 -8.673 11.997 1.00 93.00 168 GLN A CA 1
ATOM 1325 C C . GLN A 1 168 ? 2.506 -9.143 13.271 1.00 93.00 168 GLN A C 1
ATOM 1327 O O . GLN A 1 168 ? 1.859 -9.625 14.195 1.00 93.00 168 GLN A O 1
ATOM 1332 N N . THR A 1 169 ? 3.827 -8.962 13.359 1.00 93.69 169 THR A N 1
ATOM 1333 C CA . THR A 1 169 ? 4.625 -9.403 14.516 1.00 93.69 169 THR A CA 1
ATOM 1334 C C . THR A 1 169 ? 4.361 -8.570 15.766 1.00 93.69 169 THR A C 1
ATOM 1336 O O . THR A 1 169 ? 4.509 -9.064 16.881 1.00 93.69 169 THR A O 1
ATOM 1339 N N . THR A 1 170 ? 3.941 -7.315 15.595 1.00 94.50 170 THR A N 1
ATOM 1340 C CA . THR A 1 170 ? 3.687 -6.378 16.698 1.00 94.50 170 THR A CA 1
ATOM 1341 C C . THR A 1 170 ? 2.247 -5.865 16.742 1.00 94.50 170 THR A C 1
ATOM 1343 O O . THR A 1 170 ? 1.948 -4.992 17.557 1.00 94.50 170 THR A O 1
ATOM 1346 N N . ASN A 1 171 ? 1.352 -6.358 15.873 1.00 95.50 171 ASN A N 1
ATOM 1347 C CA . ASN A 1 171 ? -0.020 -5.856 15.709 1.00 95.50 171 ASN A CA 1
ATOM 1348 C C . ASN A 1 171 ? -0.074 -4.325 15.640 1.00 95.50 171 ASN A C 1
ATOM 1350 O O . ASN A 1 171 ? -0.780 -3.659 16.401 1.00 95.50 171 ASN A O 1
ATOM 1354 N N . THR A 1 172 ? 0.751 -3.750 14.771 1.00 96.88 172 THR A N 1
ATOM 1355 C CA . THR A 1 172 ? 0.968 -2.303 14.726 1.00 96.88 172 THR A CA 1
ATOM 1356 C C . THR A 1 172 ? 0.807 -1.782 13.309 1.00 96.88 172 THR A C 1
ATOM 1358 O O . THR A 1 172 ? 1.446 -2.280 12.385 1.00 96.88 172 THR A O 1
ATOM 1361 N N . ILE A 1 173 ? -0.009 -0.745 13.150 1.00 97.44 173 ILE A N 1
ATOM 1362 C CA . ILE A 1 173 ? -0.015 0.092 11.951 1.00 97.44 173 ILE A CA 1
ATOM 1363 C C . ILE A 1 173 ? 1.199 1.016 12.034 1.00 97.44 173 ILE A C 1
ATOM 1365 O O . ILE A 1 173 ? 1.386 1.693 13.046 1.00 97.44 173 ILE A O 1
ATOM 1369 N N . ILE A 1 174 ? 2.016 1.033 10.988 1.00 96.31 174 ILE A N 1
ATOM 1370 C CA . ILE A 1 174 ? 3.194 1.887 10.851 1.00 96.31 174 ILE A CA 1
ATOM 1371 C C . ILE A 1 174 ? 2.958 2.811 9.658 1.00 96.31 174 ILE A C 1
ATOM 1373 O O . ILE A 1 174 ? 2.562 2.352 8.589 1.00 96.31 174 ILE A O 1
ATOM 1377 N N . CYS A 1 175 ? 3.181 4.107 9.834 1.00 95.06 175 CYS A N 1
ATOM 1378 C CA . CYS A 1 175 ? 2.952 5.104 8.793 1.00 95.06 175 CYS A CA 1
ATOM 1379 C C . CYS A 1 175 ? 3.868 6.317 8.969 1.00 95.06 175 CYS A C 1
ATOM 1381 O O . CYS A 1 175 ? 4.449 6.535 10.036 1.00 95.06 175 CYS A O 1
ATOM 1383 N N . GLU A 1 176 ? 3.959 7.150 7.939 1.00 92.94 176 GLU A N 1
ATOM 1384 C CA . GLU A 1 176 ? 4.547 8.480 8.061 1.00 92.94 176 GLU A CA 1
ATOM 1385 C C . GLU A 1 176 ? 3.528 9.436 8.689 1.00 92.94 176 GLU A C 1
ATOM 1387 O O . GLU A 1 176 ? 2.390 9.536 8.228 1.00 92.94 176 GLU A O 1
ATOM 1392 N N . ASN A 1 177 ? 3.952 10.200 9.695 1.00 93.69 177 ASN A N 1
ATOM 1393 C CA . ASN A 1 177 ? 3.283 11.433 10.085 1.00 93.69 177 ASN A CA 1
ATOM 1394 C C . ASN A 1 177 ? 3.897 12.606 9.317 1.00 93.69 177 ASN A C 1
ATOM 1396 O O . ASN A 1 177 ? 4.983 13.095 9.640 1.00 93.69 177 ASN A O 1
ATOM 1400 N N . ASN A 1 178 ? 3.177 13.067 8.299 1.00 91.06 178 ASN A N 1
ATOM 1401 C CA . ASN A 1 178 ? 3.625 14.130 7.409 1.00 91.06 178 ASN A CA 1
ATOM 1402 C C . ASN A 1 178 ? 3.655 15.504 8.102 1.00 91.06 178 ASN A C 1
ATOM 1404 O O . ASN A 1 178 ? 4.391 16.384 7.651 1.00 91.06 178 ASN A O 1
ATOM 1408 N N . THR A 1 179 ? 2.878 15.687 9.177 1.00 91.44 179 THR A N 1
ATOM 1409 C CA . THR A 1 179 ? 2.823 16.935 9.956 1.00 91.44 179 THR A CA 1
ATOM 1410 C C . THR A 1 179 ? 4.096 17.122 10.774 1.00 91.44 179 THR A C 1
ATOM 1412 O O . THR A 1 179 ? 4.700 18.190 10.738 1.00 91.44 179 THR A O 1
ATOM 1415 N N . THR A 1 180 ? 4.527 16.085 11.494 1.00 90.81 180 THR A N 1
ATOM 1416 C CA . THR A 1 180 ? 5.690 16.153 12.398 1.00 90.81 180 THR A CA 1
ATOM 1417 C C . THR A 1 180 ? 6.970 15.580 11.804 1.00 90.81 180 THR A C 1
ATOM 1419 O O . THR A 1 180 ? 8.007 15.658 12.453 1.00 90.81 180 THR A O 1
ATOM 1422 N N . LYS A 1 181 ? 6.910 14.995 10.600 1.00 88.94 181 LYS A N 1
ATOM 1423 C CA . LYS A 1 181 ? 8.026 14.267 9.971 1.00 88.94 181 LYS A CA 1
ATOM 1424 C C . L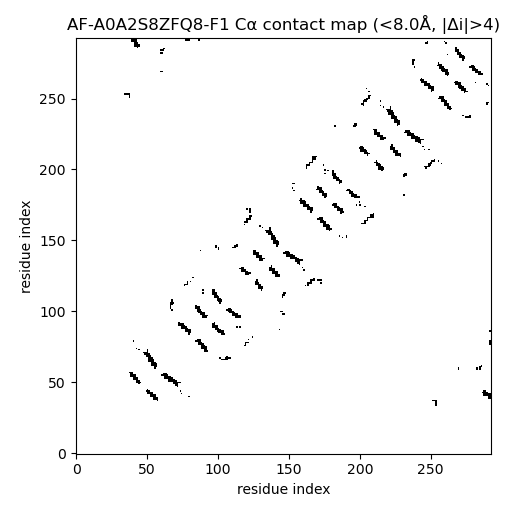YS A 1 181 ? 8.562 13.174 10.902 1.00 88.94 181 LYS A C 1
ATOM 1426 O O . LYS A 1 181 ? 9.725 13.155 11.294 1.00 88.94 181 LYS A O 1
ATOM 1431 N N . SER A 1 182 ? 7.660 12.283 11.312 1.00 92.00 182 SER A N 1
ATOM 1432 C CA . SER A 1 182 ? 7.966 11.178 12.223 1.00 92.00 182 SER A CA 1
ATOM 1433 C C . SER A 1 182 ? 7.400 9.846 11.728 1.00 92.00 182 SER A C 1
ATOM 1435 O O . SER A 1 182 ? 6.434 9.812 10.965 1.00 92.00 182 SER A O 1
ATOM 1437 N N . LEU A 1 183 ? 8.009 8.740 12.157 1.00 93.69 183 LEU A N 1
ATOM 1438 C CA . LEU A 1 183 ? 7.480 7.398 11.960 1.00 93.69 183 LEU A CA 1
ATOM 1439 C C . LEU A 1 183 ? 6.481 7.184 13.082 1.00 93.69 183 LEU A C 1
ATOM 1441 O O . LEU A 1 183 ? 6.859 7.194 14.255 1.00 93.69 183 LEU A O 1
ATOM 1445 N N . TYR A 1 184 ? 5.218 7.028 12.721 1.00 95.44 184 TYR A N 1
ATOM 1446 C CA . TYR A 1 184 ? 4.129 6.893 13.667 1.00 95.44 184 TYR A CA 1
ATOM 1447 C C . TYR A 1 184 ? 3.673 5.443 13.722 1.00 95.44 184 TYR A C 1
ATOM 1449 O O . TYR A 1 184 ? 3.497 4.790 12.691 1.00 95.44 184 TYR A O 1
ATOM 1457 N N . LYS A 1 185 ? 3.501 4.934 14.937 1.00 96.31 185 LYS A N 1
ATOM 1458 C CA . LYS A 1 185 ? 3.099 3.554 15.198 1.00 96.31 185 LYS A CA 1
ATOM 1459 C C . LYS A 1 185 ? 1.841 3.550 16.040 1.00 96.31 185 LYS A C 1
ATOM 1461 O O . LYS A 1 185 ? 1.765 4.284 17.021 1.00 96.31 185 LYS A O 1
ATOM 1466 N N . ILE A 1 186 ? 0.879 2.710 15.677 1.00 96.88 186 ILE A N 1
ATOM 1467 C CA . ILE A 1 186 ? -0.396 2.564 16.383 1.00 96.88 186 ILE A CA 1
ATOM 1468 C C . ILE A 1 186 ? -0.649 1.078 16.608 1.00 96.88 186 ILE A C 1
ATOM 1470 O O . ILE A 1 186 ? -0.853 0.328 15.653 1.00 96.88 186 ILE A O 1
ATOM 1474 N N . ASN A 1 187 ? -0.634 0.640 17.864 1.00 96.50 187 ASN A N 1
ATOM 1475 C CA . ASN A 1 187 ? -0.978 -0.735 18.207 1.00 96.50 187 ASN A CA 1
ATOM 1476 C C . ASN A 1 187 ? -2.496 -0.937 18.081 1.00 96.50 187 ASN A C 1
ATOM 1478 O O . ASN A 1 187 ? -3.274 -0.215 18.704 1.00 96.50 187 ASN A O 1
ATOM 1482 N N . ILE A 1 188 ? -2.930 -1.919 17.290 1.00 95.44 188 ILE A N 1
ATOM 1483 C CA . ILE A 1 188 ? -4.360 -2.110 16.995 1.00 95.44 188 ILE A CA 1
ATOM 1484 C C . ILE A 1 188 ? -5.147 -2.754 18.143 1.00 95.44 188 ILE A C 1
ATOM 1486 O O . ILE A 1 188 ? -6.374 -2.708 18.141 1.00 95.44 188 ILE A O 1
ATOM 1490 N N . THR A 1 189 ? -4.463 -3.351 19.121 1.00 93.62 189 THR A N 1
ATOM 1491 C CA . THR A 1 189 ? -5.101 -4.014 20.265 1.00 93.62 189 THR A CA 1
ATOM 1492 C C . THR A 1 189 ? -5.542 -3.007 21.323 1.00 93.62 189 THR A C 1
ATOM 1494 O O . THR A 1 189 ? -6.580 -3.196 21.948 1.00 93.62 189 THR A O 1
ATOM 1497 N N . ASN A 1 190 ? -4.758 -1.949 21.546 1.00 93.62 190 ASN A N 1
ATOM 1498 C CA . ASN A 1 190 ? -4.994 -0.994 22.635 1.00 93.62 190 ASN A CA 1
ATOM 1499 C C . ASN A 1 190 ? -4.984 0.486 22.208 1.00 93.62 190 ASN A C 1
ATOM 1501 O O . ASN A 1 190 ? -5.262 1.349 23.035 1.00 93.62 190 ASN A O 1
ATOM 1505 N N . GLY A 1 191 ? -4.664 0.806 20.950 1.00 94.12 191 GLY A N 1
ATOM 1506 C CA . GLY A 1 191 ? -4.589 2.187 20.461 1.00 94.12 191 GLY A CA 1
ATOM 1507 C C . GLY A 1 191 ? -3.398 2.988 21.008 1.00 94.12 191 GLY A C 1
ATOM 1508 O O . GLY A 1 191 ? -3.362 4.219 20.862 1.00 94.12 191 GLY A O 1
ATOM 1509 N N . ASN A 1 192 ? -2.426 2.328 21.649 1.00 96.00 192 ASN A N 1
ATOM 1510 C CA . ASN A 1 192 ? -1.189 2.968 22.090 1.00 96.00 192 ASN A CA 1
ATOM 1511 C C . ASN A 1 192 ? -0.378 3.422 20.884 1.00 96.00 192 ASN A C 1
ATOM 1513 O O . ASN A 1 192 ? -0.354 2.761 19.842 1.00 96.00 192 ASN A O 1
ATOM 1517 N N . THR A 1 193 ? 0.293 4.557 21.051 1.00 95.94 193 THR A N 1
ATOM 1518 C CA . THR A 1 193 ? 1.020 5.208 19.970 1.00 95.94 193 THR A CA 1
ATOM 1519 C C . THR A 1 193 ? 2.448 5.510 20.354 1.00 95.94 193 THR A C 1
ATOM 1521 O O . THR A 1 193 ? 2.702 5.982 21.460 1.00 95.94 193 THR A O 1
ATOM 1524 N N . GLU A 1 194 ? 3.348 5.317 19.403 1.00 95.44 194 GLU A N 1
ATOM 1525 C CA . GLU A 1 194 ? 4.753 5.695 19.503 1.00 95.44 194 GLU A CA 1
ATOM 1526 C C . GLU A 1 194 ? 5.112 6.559 18.294 1.00 95.44 194 GLU A C 1
ATOM 1528 O O . GLU A 1 194 ? 4.524 6.420 17.218 1.00 95.44 194 GLU A O 1
ATOM 1533 N N . SER A 1 195 ? 6.075 7.458 18.468 1.00 94.31 195 SER A N 1
ATOM 1534 C CA . SER A 1 195 ? 6.556 8.326 17.398 1.00 94.31 195 SER A CA 1
ATOM 1535 C C . SER A 1 195 ? 8.063 8.476 17.500 1.00 94.31 195 SER A C 1
ATOM 1537 O O . SER A 1 195 ? 8.584 8.735 18.584 1.00 94.31 195 SER A O 1
ATOM 1539 N N . PHE A 1 196 ? 8.746 8.372 16.364 1.00 92.69 196 PHE A N 1
ATOM 1540 C CA . PHE A 1 196 ? 10.202 8.476 16.283 1.00 92.69 196 PHE A CA 1
ATOM 1541 C C . PHE A 1 196 ? 10.622 9.417 15.163 1.00 92.69 196 PHE A C 1
ATOM 1543 O O . PHE A 1 196 ? 9.897 9.565 14.179 1.00 92.69 196 PHE A O 1
ATOM 1550 N N . ASN A 1 197 ? 11.792 10.044 15.300 1.00 86.06 197 ASN A N 1
ATOM 1551 C CA . ASN A 1 197 ? 12.345 10.889 14.244 1.00 86.06 197 ASN A CA 1
ATOM 1552 C C . ASN A 1 197 ? 12.425 10.105 12.933 1.00 86.06 197 ASN A C 1
ATOM 1554 O O . ASN A 1 197 ? 12.868 8.959 12.911 1.00 86.06 197 ASN A O 1
ATOM 1558 N N . TYR A 1 198 ? 11.979 10.725 11.845 1.00 79.75 198 TYR A N 1
ATOM 1559 C CA . TYR A 1 198 ? 11.866 10.049 10.564 1.00 79.75 198 TYR A CA 1
ATOM 1560 C C . TYR A 1 198 ? 12.116 11.029 9.438 1.00 79.75 198 TYR A C 1
ATOM 1562 O O . TYR A 1 198 ? 11.452 12.051 9.307 1.00 79.75 198 TYR A O 1
ATOM 1570 N N . PHE A 1 199 ? 13.093 10.705 8.605 1.00 73.50 199 PHE A N 1
ATOM 1571 C CA . PHE A 1 199 ? 13.611 11.634 7.605 1.00 73.50 199 PHE A CA 1
ATOM 1572 C C . PHE A 1 199 ? 12.740 11.742 6.342 1.00 73.50 199 PHE A C 1
ATOM 1574 O O . PHE A 1 199 ? 13.135 12.412 5.394 1.00 73.50 199 PHE A O 1
ATOM 1581 N N . GLY A 1 200 ? 11.543 11.142 6.362 1.00 78.00 200 GLY A N 1
ATOM 1582 C CA . GLY A 1 200 ? 10.590 11.127 5.256 1.00 78.00 200 GLY A CA 1
ATOM 1583 C C . GLY A 1 200 ? 10.960 10.085 4.202 1.00 78.00 200 GLY A C 1
ATOM 1584 O O . GLY A 1 200 ? 12.062 10.098 3.660 1.00 78.00 200 GLY A O 1
ATOM 1585 N N . TYR A 1 201 ? 10.032 9.175 3.917 1.00 87.38 201 TYR A N 1
ATOM 1586 C CA . TYR A 1 201 ? 10.172 8.194 2.846 1.00 87.38 201 TYR A CA 1
ATOM 1587 C C . TYR A 1 201 ? 8.884 8.185 2.055 1.00 87.38 201 TYR A C 1
ATOM 1589 O O . TYR A 1 201 ? 7.788 8.123 2.610 1.00 87.38 201 TYR A O 1
ATOM 1597 N N . ASP A 1 202 ? 9.034 8.218 0.745 1.00 87.75 202 ASP A N 1
ATOM 1598 C CA . ASP A 1 202 ? 7.910 8.367 -0.163 1.00 87.75 202 ASP A CA 1
ATOM 1599 C C . ASP A 1 202 ? 7.031 7.120 -0.187 1.00 87.75 202 ASP A C 1
ATOM 1601 O O . ASP A 1 202 ? 5.825 7.230 -0.385 1.00 87.75 202 ASP A O 1
ATOM 1605 N N . ASN A 1 203 ? 7.622 5.948 0.064 1.00 92.25 203 ASN A N 1
ATOM 1606 C CA . ASN A 1 203 ? 6.910 4.683 0.170 1.00 92.25 203 ASN A CA 1
ATOM 1607 C C . ASN A 1 203 ? 7.471 3.845 1.322 1.00 92.25 203 ASN A C 1
ATOM 1609 O O . ASN A 1 203 ? 8.676 3.865 1.594 1.00 92.25 203 ASN A O 1
ATOM 1613 N N . LEU A 1 204 ? 6.594 3.056 1.942 1.00 95.12 204 LEU A N 1
ATOM 1614 C CA . LEU A 1 204 ? 6.928 2.063 2.957 1.00 95.12 204 LEU A CA 1
ATOM 1615 C C . LEU A 1 204 ? 6.494 0.674 2.493 1.00 95.12 204 LEU A C 1
ATOM 1617 O O . LEU A 1 204 ? 5.426 0.517 1.910 1.00 95.12 204 LEU A O 1
ATOM 1621 N N . ALA A 1 205 ? 7.306 -0.334 2.799 1.00 96.62 205 ALA A N 1
ATOM 1622 C CA . ALA A 1 205 ? 6.965 -1.741 2.626 1.00 96.62 205 ALA A CA 1
ATOM 1623 C C . ALA A 1 205 ? 7.423 -2.523 3.855 1.00 96.62 205 ALA A C 1
ATOM 1625 O O . ALA A 1 205 ? 8.453 -2.207 4.448 1.00 96.62 205 ALA A O 1
ATOM 1626 N N . ILE A 1 206 ? 6.670 -3.548 4.243 1.00 96.50 206 ILE A N 1
ATOM 1627 C CA . ILE A 1 206 ? 6.994 -4.369 5.408 1.00 96.50 206 ILE A CA 1
ATOM 1628 C C . ILE A 1 206 ? 6.885 -5.848 5.060 1.00 96.50 206 ILE A C 1
ATOM 1630 O O . ILE A 1 206 ? 5.952 -6.265 4.375 1.00 96.50 206 ILE A O 1
ATOM 1634 N N . SER A 1 207 ? 7.847 -6.639 5.524 1.00 95.56 207 SER A N 1
ATOM 1635 C CA . SER A 1 207 ? 7.789 -8.093 5.405 1.00 95.56 207 SER A CA 1
ATOM 1636 C C . SER A 1 207 ? 6.857 -8.706 6.446 1.00 95.56 207 SER A C 1
ATOM 1638 O O . SER A 1 207 ? 6.571 -8.114 7.490 1.00 95.56 207 SER A O 1
ATOM 1640 N N . LYS A 1 208 ? 6.446 -9.955 6.220 1.00 92.06 208 LYS A N 1
ATOM 1641 C CA . LYS A 1 208 ? 5.678 -10.752 7.187 1.00 92.06 208 LYS A CA 1
ATOM 1642 C C . LYS A 1 208 ? 6.398 -10.901 8.532 1.00 92.06 208 LYS A C 1
ATOM 1644 O O . LYS A 1 208 ? 5.748 -10.951 9.571 1.00 92.06 208 LYS A O 1
ATOM 1649 N N . ASN A 1 209 ? 7.732 -10.908 8.515 1.00 93.50 209 ASN A N 1
ATOM 1650 C CA . ASN A 1 209 ? 8.569 -10.987 9.715 1.00 93.50 209 ASN A CA 1
ATOM 1651 C C . ASN A 1 209 ? 8.816 -9.615 10.370 1.00 93.50 209 ASN A C 1
ATOM 1653 O O . ASN A 1 209 ? 9.559 -9.520 11.344 1.00 93.50 209 ASN A O 1
ATOM 1657 N N . GLY A 1 210 ? 8.193 -8.548 9.863 1.00 95.00 210 GLY A N 1
ATOM 1658 C CA . GLY A 1 210 ? 8.245 -7.215 10.457 1.00 95.00 210 GLY A CA 1
ATOM 1659 C C . GLY A 1 210 ? 9.506 -6.417 10.131 1.00 95.00 210 GLY A C 1
ATOM 1660 O O . GLY A 1 210 ? 9.776 -5.439 10.820 1.00 95.00 210 GLY A O 1
ATOM 1661 N N . GLN A 1 211 ? 10.279 -6.795 9.108 1.00 97.31 211 GLN A N 1
ATOM 1662 C CA . GLN A 1 211 ? 11.347 -5.935 8.575 1.00 97.31 211 GLN A CA 1
ATOM 1663 C C . GLN A 1 211 ? 10.724 -4.819 7.738 1.00 97.31 211 GLN A C 1
ATOM 1665 O O . GLN A 1 211 ? 9.931 -5.103 6.838 1.00 97.31 211 GLN A O 1
ATOM 1670 N N . LEU A 1 212 ? 11.077 -3.570 8.035 1.00 97.19 212 LEU A N 1
ATOM 1671 C CA . LEU A 1 212 ? 10.540 -2.384 7.374 1.00 97.19 212 LEU A CA 1
ATOM 1672 C C . LEU A 1 212 ? 11.547 -1.839 6.369 1.00 97.19 212 LEU A C 1
ATOM 1674 O O . LEU A 1 212 ? 12.737 -1.730 6.659 1.00 97.19 212 LEU A O 1
ATOM 1678 N N . TYR A 1 213 ? 11.042 -1.434 5.215 1.00 97.75 213 TYR A N 1
ATOM 1679 C CA . TYR A 1 213 ? 11.820 -0.836 4.146 1.00 97.75 213 TYR A CA 1
ATOM 1680 C C . TYR A 1 213 ? 11.193 0.487 3.727 1.00 97.75 213 TYR A C 1
ATOM 1682 O O . TYR A 1 213 ? 9.968 0.626 3.710 1.00 97.75 213 TYR A O 1
ATOM 1690 N N . GLY A 1 214 ? 12.042 1.449 3.384 1.00 96.06 214 GLY A N 1
ATOM 1691 C CA . GLY A 1 214 ? 11.639 2.772 2.920 1.00 96.06 214 GLY A CA 1
ATOM 1692 C C . GLY A 1 214 ? 12.253 3.098 1.565 1.00 96.06 214 GLY A C 1
ATOM 1693 O O . GLY A 1 214 ? 13.427 2.802 1.329 1.00 96.06 214 GLY A O 1
ATOM 1694 N N . PHE A 1 215 ? 11.476 3.741 0.692 1.00 96.38 215 PHE A N 1
ATOM 1695 C CA . PHE A 1 215 ? 12.018 4.406 -0.489 1.00 96.38 215 PHE A CA 1
ATOM 1696 C C . PHE A 1 215 ? 12.363 5.852 -0.141 1.00 96.38 215 PHE A C 1
ATOM 1698 O O . PHE A 1 215 ? 11.489 6.672 0.146 1.00 96.38 215 PHE A O 1
ATOM 1705 N N . LYS A 1 216 ? 13.658 6.147 -0.129 1.00 93.69 216 LYS A N 1
ATOM 1706 C CA . LYS A 1 216 ? 14.216 7.447 0.218 1.00 93.69 216 LYS A CA 1
ATOM 1707 C C . LYS A 1 216 ? 14.413 8.257 -1.053 1.00 93.69 216 LYS A C 1
ATOM 1709 O O . LYS A 1 216 ? 15.280 7.925 -1.865 1.00 93.69 216 LYS A O 1
ATOM 1714 N N . TYR A 1 217 ? 13.634 9.320 -1.199 1.00 90.75 217 TYR A N 1
ATOM 1715 C CA . TYR A 1 217 ? 13.813 10.285 -2.272 1.00 90.75 217 TYR A CA 1
ATOM 1716 C C . TYR A 1 217 ? 14.861 11.327 -1.867 1.00 90.75 217 TYR A C 1
ATOM 1718 O O . TYR A 1 217 ? 14.736 11.972 -0.824 1.00 90.75 217 TYR A O 1
ATOM 1726 N N . THR A 1 218 ? 15.914 11.491 -2.667 1.00 85.88 218 THR A N 1
ATOM 1727 C CA . THR A 1 218 ? 16.930 12.530 -2.452 1.00 85.88 218 THR A CA 1
ATOM 1728 C C . THR A 1 218 ? 17.270 13.224 -3.764 1.00 85.88 218 THR A C 1
ATOM 1730 O O . THR A 1 218 ? 17.004 12.708 -4.844 1.00 85.88 218 THR A O 1
ATOM 1733 N N . THR A 1 219 ? 17.886 14.403 -3.687 1.00 83.00 219 THR A N 1
ATOM 1734 C CA . THR A 1 219 ? 18.224 15.198 -4.878 1.00 83.00 219 THR A CA 1
ATOM 1735 C C . THR A 1 219 ? 19.165 14.484 -5.846 1.00 83.00 219 THR A C 1
ATOM 1737 O O . THR A 1 219 ? 19.083 14.725 -7.045 1.00 83.00 219 THR A O 1
ATOM 1740 N N . ASN A 1 220 ? 20.050 13.617 -5.342 1.00 82.81 220 ASN A N 1
ATOM 1741 C CA . ASN A 1 220 ? 21.162 13.075 -6.129 1.00 82.81 220 ASN A CA 1
ATOM 1742 C C . ASN A 1 220 ? 21.259 11.545 -6.106 1.00 82.81 220 ASN A C 1
ATOM 1744 O O . ASN A 1 220 ? 21.991 10.970 -6.910 1.00 82.81 220 ASN A O 1
ATOM 1748 N N . ASN A 1 221 ? 20.589 10.873 -5.168 1.00 92.25 221 ASN A N 1
ATOM 1749 C CA . ASN A 1 221 ? 20.650 9.422 -5.047 1.00 92.25 221 ASN A CA 1
ATOM 1750 C C . ASN A 1 221 ? 19.435 8.882 -4.290 1.00 92.25 221 ASN A C 1
ATOM 1752 O O . ASN A 1 221 ? 19.429 8.818 -3.058 1.00 92.25 221 ASN A O 1
ATOM 1756 N N . ASN A 1 222 ? 18.406 8.498 -5.028 1.00 95.44 222 ASN A N 1
ATOM 1757 C CA . ASN A 1 222 ? 17.280 7.762 -4.486 1.00 95.44 222 ASN A CA 1
ATOM 1758 C C . ASN A 1 222 ? 17.742 6.390 -3.998 1.00 95.44 222 ASN A C 1
ATOM 1760 O O . ASN A 1 222 ? 18.654 5.784 -4.569 1.00 95.44 222 ASN A O 1
ATOM 1764 N N . GLN A 1 223 ? 17.140 5.893 -2.924 1.00 96.62 223 GLN A N 1
ATOM 1765 C CA . GLN A 1 223 ? 17.590 4.663 -2.280 1.00 96.62 223 GLN A CA 1
ATOM 1766 C C . GLN A 1 223 ? 16.424 3.826 -1.771 1.00 96.62 223 GLN A C 1
ATOM 1768 O O . GLN A 1 223 ? 15.401 4.349 -1.342 1.00 96.62 223 GLN A O 1
ATOM 1773 N N . ILE A 1 224 ? 16.627 2.514 -1.745 1.00 97.94 224 ILE A N 1
ATOM 1774 C CA . ILE A 1 224 ? 15.862 1.603 -0.897 1.00 97.94 224 ILE A CA 1
ATOM 1775 C C . ILE A 1 224 ? 16.715 1.344 0.335 1.00 97.94 224 ILE A C 1
ATOM 1777 O O . ILE A 1 224 ? 17.881 0.952 0.210 1.00 97.94 224 ILE A O 1
ATOM 1781 N N . VAL A 1 225 ? 16.147 1.554 1.515 1.00 97.00 225 VAL A N 1
ATOM 1782 C CA . VAL A 1 225 ? 16.829 1.332 2.793 1.00 97.00 225 VAL A CA 1
ATOM 1783 C C . VAL A 1 225 ? 16.027 0.382 3.670 1.00 97.00 225 VAL A C 1
ATOM 1785 O O . VAL A 1 225 ? 14.800 0.324 3.584 1.00 97.00 225 VAL A O 1
ATOM 1788 N N . GLU A 1 226 ? 16.728 -0.353 4.524 1.00 97.50 226 GLU A N 1
ATOM 1789 C CA . GLU A 1 226 ? 16.122 -1.076 5.638 1.00 97.50 226 GLU A CA 1
ATOM 1790 C C . GLU A 1 226 ? 16.051 -0.156 6.856 1.00 97.50 226 GLU A C 1
ATOM 1792 O O . GLU A 1 226 ? 17.011 0.554 7.168 1.00 97.50 226 GLU A O 1
ATOM 1797 N N . LEU A 1 227 ? 14.913 -0.180 7.540 1.00 95.44 227 LEU A N 1
ATOM 1798 C CA . LEU A 1 227 ? 14.606 0.654 8.689 1.00 95.44 227 LEU A CA 1
ATOM 1799 C C . LEU A 1 227 ? 14.443 -0.205 9.935 1.00 95.44 227 LEU A C 1
ATOM 1801 O O . LEU A 1 227 ? 13.787 -1.249 9.926 1.00 95.44 227 LEU A O 1
ATOM 1805 N N . ASN A 1 228 ? 14.977 0.282 11.046 1.00 93.31 228 ASN A N 1
ATOM 1806 C CA . ASN A 1 228 ? 14.711 -0.293 12.347 1.00 93.31 228 ASN A CA 1
ATOM 1807 C C . ASN A 1 228 ? 13.263 0.020 12.745 1.00 93.31 228 ASN A C 1
ATOM 1809 O O . ASN A 1 228 ? 12.875 1.173 12.906 1.00 93.31 228 ASN A O 1
ATOM 1813 N N . THR A 1 229 ? 12.449 -1.011 12.937 1.00 90.69 229 THR A N 1
ATOM 1814 C CA . THR A 1 229 ? 11.011 -0.871 13.225 1.00 90.69 229 THR A CA 1
ATOM 1815 C C . THR A 1 229 ? 10.697 -0.363 14.628 1.00 90.69 229 THR A C 1
ATOM 1817 O O . THR A 1 229 ? 9.561 0.029 14.916 1.00 90.69 229 THR A O 1
ATOM 1820 N N . LEU A 1 230 ? 11.695 -0.345 15.513 1.00 89.12 230 LEU A N 1
ATOM 1821 C CA . LEU A 1 230 ? 11.569 0.171 16.869 1.00 89.12 230 LEU A CA 1
ATOM 1822 C C . LEU A 1 230 ? 11.790 1.678 16.939 1.00 89.12 230 LEU A C 1
ATOM 1824 O O . LEU A 1 230 ? 11.212 2.294 17.819 1.00 89.12 230 LEU A O 1
ATOM 1828 N N . ASN A 1 231 ? 12.606 2.265 16.058 1.00 89.19 231 ASN A N 1
ATOM 1829 C CA . ASN A 1 231 ? 12.970 3.684 16.156 1.00 89.19 231 ASN A CA 1
ATOM 1830 C C . ASN A 1 231 ? 13.018 4.450 14.821 1.00 89.19 231 ASN A C 1
ATOM 1832 O O . ASN A 1 231 ? 13.301 5.641 14.826 1.00 89.19 231 ASN A O 1
ATOM 1836 N N . GLY A 1 232 ? 12.760 3.800 13.687 1.00 88.50 232 GLY A N 1
ATOM 1837 C CA . GLY A 1 232 ? 12.752 4.417 12.359 1.00 88.50 232 GLY A CA 1
ATOM 1838 C C . GLY A 1 232 ? 14.127 4.745 11.766 1.00 88.50 232 GLY A C 1
ATOM 1839 O O . GLY A 1 232 ? 14.178 5.247 10.644 1.00 88.50 232 GLY A O 1
ATOM 1840 N N . ASN A 1 233 ? 15.230 4.454 12.465 1.00 91.88 233 ASN A N 1
ATOM 1841 C CA . ASN A 1 233 ? 16.578 4.708 11.956 1.00 91.88 233 ASN A CA 1
ATOM 1842 C C . ASN A 1 233 ? 16.921 3.780 10.784 1.00 91.88 233 ASN A C 1
ATOM 1844 O O . ASN A 1 233 ? 16.545 2.608 10.776 1.00 91.88 233 ASN A O 1
ATOM 1848 N N . GLU A 1 234 ? 17.703 4.288 9.832 1.00 94.44 234 GLU A N 1
ATOM 1849 C CA . GLU A 1 234 ? 18.280 3.472 8.761 1.00 94.44 234 GLU A CA 1
ATOM 1850 C C . GLU A 1 234 ? 19.262 2.446 9.340 1.00 94.44 234 GLU A C 1
ATOM 1852 O O . GLU A 1 234 ? 20.144 2.787 10.128 1.00 94.44 234 GLU A O 1
ATOM 1857 N N . ILE A 1 235 ? 19.108 1.186 8.938 1.00 95.81 235 ILE A N 1
ATOM 1858 C CA . ILE A 1 235 ? 20.033 0.093 9.263 1.00 95.81 235 ILE A CA 1
ATOM 1859 C C . ILE A 1 235 ? 21.079 -0.032 8.158 1.00 95.81 235 ILE A C 1
ATOM 1861 O O . ILE A 1 235 ? 22.277 -0.091 8.427 1.00 95.81 235 ILE A O 1
ATOM 1865 N N . LYS A 1 236 ? 20.620 -0.091 6.903 1.00 96.31 236 LYS A N 1
ATOM 1866 C CA . LYS A 1 236 ? 21.479 -0.194 5.721 1.00 96.31 236 LYS A CA 1
ATOM 1867 C C . LYS A 1 236 ? 20.781 0.325 4.472 1.00 96.31 236 LYS A C 1
ATOM 1869 O O . LYS A 1 236 ? 19.559 0.246 4.344 1.00 96.31 236 LYS A O 1
ATOM 1874 N N . THR A 1 237 ? 21.576 0.760 3.501 1.00 97.12 237 THR A N 1
ATOM 1875 C CA . THR A 1 237 ? 21.121 0.911 2.117 1.00 97.12 237 THR A CA 1
ATOM 1876 C C . THR A 1 237 ? 21.048 -0.467 1.462 1.00 97.12 237 THR A C 1
ATOM 1878 O O . THR A 1 237 ? 22.052 -1.168 1.383 1.00 97.12 237 THR A O 1
ATOM 1881 N N . VAL A 1 238 ? 19.865 -0.851 0.985 1.00 98.31 238 VAL A N 1
ATOM 1882 C CA . VAL A 1 238 ? 19.648 -2.080 0.205 1.00 98.31 238 VAL A CA 1
ATOM 1883 C C . VAL A 1 238 ? 20.046 -1.850 -1.248 1.00 98.31 238 VAL A C 1
ATOM 1885 O O . VAL A 1 238 ? 20.727 -2.677 -1.848 1.00 98.31 238 VAL A O 1
ATOM 1888 N N . LYS A 1 239 ? 19.631 -0.715 -1.823 1.00 97.88 239 LYS A N 1
ATOM 1889 C CA . LYS A 1 239 ? 19.899 -0.384 -3.223 1.00 97.88 239 LYS A CA 1
ATOM 1890 C C . LYS A 1 239 ? 19.991 1.119 -3.438 1.00 97.88 239 LYS A C 1
ATOM 1892 O O . LYS A 1 239 ? 19.110 1.859 -3.014 1.00 97.88 239 LYS A O 1
ATOM 1897 N N . SER A 1 240 ? 21.034 1.554 -4.137 1.00 96.62 240 SER A N 1
ATOM 1898 C CA . SER A 1 240 ? 21.114 2.891 -4.729 1.00 96.62 240 SER A CA 1
ATOM 1899 C C . SER A 1 240 ? 20.436 2.878 -6.100 1.00 96.62 240 SER A C 1
ATOM 1901 O O . SER A 1 240 ? 20.666 1.968 -6.898 1.00 96.62 240 SER A O 1
ATOM 1903 N N . MET A 1 241 ? 19.576 3.866 -6.337 1.00 94.94 241 MET A N 1
ATOM 1904 C CA . MET A 1 241 ? 18.688 3.970 -7.500 1.00 94.94 241 MET A CA 1
ATOM 1905 C C . MET A 1 241 ? 19.053 5.150 -8.415 1.00 94.94 241 MET A C 1
ATOM 1907 O O . MET A 1 241 ? 18.440 5.321 -9.468 1.00 94.94 241 MET A O 1
ATOM 1911 N N . GLY A 1 242 ? 20.037 5.974 -8.036 1.00 93.62 242 GLY A N 1
ATOM 1912 C CA . GLY A 1 242 ? 20.387 7.185 -8.779 1.00 93.62 242 GLY A CA 1
ATOM 1913 C C . GLY A 1 242 ? 19.207 8.158 -8.820 1.00 93.62 242 GLY A C 1
ATOM 1914 O O . GLY A 1 242 ? 18.608 8.436 -7.788 1.00 93.62 242 GLY A O 1
ATOM 1915 N N . SER A 1 243 ? 18.846 8.658 -9.999 1.00 93.38 243 SER A N 1
ATOM 1916 C CA . SER A 1 243 ? 17.697 9.556 -10.183 1.00 93.38 243 SER A CA 1
ATOM 1917 C C . SER A 1 243 ? 16.347 8.841 -10.329 1.00 93.38 243 SER A C 1
ATOM 1919 O O . SER A 1 243 ? 15.316 9.511 -10.358 1.00 93.38 243 SER A O 1
ATOM 1921 N N . LYS A 1 244 ? 16.318 7.505 -10.439 1.00 95.00 244 LYS A N 1
ATOM 1922 C CA . LYS A 1 244 ? 15.078 6.755 -10.697 1.00 95.00 244 LYS A CA 1
ATOM 1923 C C . LYS A 1 244 ? 14.144 6.786 -9.487 1.00 95.00 244 LYS A C 1
ATOM 1925 O O . LYS A 1 244 ? 14.606 6.709 -8.346 1.00 95.00 244 LYS A O 1
ATOM 1930 N N . TYR A 1 245 ? 12.839 6.868 -9.722 1.00 94.69 245 TYR A N 1
ATOM 1931 C CA . TYR A 1 245 ? 11.820 6.944 -8.673 1.00 94.69 245 TYR A CA 1
ATOM 1932 C C . TYR A 1 245 ? 11.068 5.619 -8.535 1.00 94.69 245 TYR A C 1
ATOM 1934 O O . TYR A 1 245 ? 10.602 5.089 -9.535 1.00 94.69 245 TYR A O 1
ATOM 1942 N N . LEU A 1 246 ? 10.917 5.085 -7.320 1.00 95.31 246 LEU A N 1
ATOM 1943 C CA . LEU A 1 246 ? 10.146 3.862 -7.081 1.00 95.31 246 LEU A CA 1
ATOM 1944 C C . LEU A 1 246 ? 8.798 4.207 -6.442 1.00 95.31 246 LEU A C 1
ATOM 1946 O O . LEU A 1 246 ? 8.743 4.619 -5.284 1.00 95.31 246 LEU A O 1
ATOM 1950 N N . LYS A 1 247 ? 7.716 4.006 -7.193 1.00 93.25 247 LYS A N 1
ATOM 1951 C CA . LYS A 1 247 ? 6.329 4.157 -6.738 1.00 93.25 247 LYS A CA 1
ATOM 1952 C C . LYS A 1 247 ? 5.752 2.790 -6.352 1.00 93.25 247 LYS A C 1
ATOM 1954 O O . LYS A 1 247 ? 6.192 1.759 -6.860 1.00 93.25 247 LYS A O 1
ATOM 1959 N N . ASN A 1 248 ? 4.719 2.780 -5.506 1.00 91.50 248 ASN A N 1
ATOM 1960 C CA . ASN A 1 248 ? 3.927 1.583 -5.190 1.00 91.50 248 ASN A CA 1
ATOM 1961 C C . ASN A 1 248 ? 4.787 0.437 -4.635 1.00 91.50 248 ASN A C 1
ATOM 1963 O O . ASN A 1 248 ? 4.666 -0.711 -5.062 1.00 91.50 248 ASN A O 1
ATOM 1967 N N . MET A 1 249 ? 5.705 0.775 -3.730 1.00 95.44 249 MET A N 1
ATOM 1968 C CA . MET A 1 249 ? 6.666 -0.179 -3.185 1.00 95.44 249 MET A CA 1
ATOM 1969 C C . MET A 1 249 ? 5.961 -1.237 -2.327 1.00 95.44 249 MET A C 1
ATOM 1971 O O . MET A 1 249 ? 5.206 -0.897 -1.419 1.00 95.44 249 MET A O 1
ATOM 1975 N N . LEU A 1 250 ? 6.247 -2.512 -2.581 1.00 95.62 250 LEU A N 1
ATOM 1976 C CA . LEU A 1 250 ? 5.711 -3.658 -1.842 1.00 95.62 250 LEU A CA 1
ATOM 1977 C C . LEU A 1 250 ? 6.836 -4.638 -1.496 1.00 95.62 250 LEU A C 1
ATOM 1979 O O . LEU A 1 250 ? 7.871 -4.659 -2.163 1.00 95.62 250 LEU A O 1
ATOM 1983 N N . TYR A 1 251 ? 6.622 -5.472 -0.479 1.00 96.62 251 TYR A N 1
ATOM 1984 C CA . TYR A 1 251 ? 7.523 -6.572 -0.138 1.00 96.62 251 TYR A CA 1
ATOM 1985 C C . TYR A 1 251 ? 6.886 -7.906 -0.525 1.00 96.62 251 TYR A C 1
ATOM 1987 O O . TYR A 1 251 ? 5.805 -8.244 -0.044 1.00 96.62 251 TYR A O 1
ATOM 1995 N N . LEU A 1 252 ? 7.581 -8.665 -1.366 1.00 95.44 252 LEU A N 1
ATOM 1996 C CA . LEU A 1 252 ? 7.201 -9.999 -1.802 1.00 95.44 252 LEU A CA 1
ATOM 1997 C C . LEU A 1 252 ? 7.868 -11.034 -0.884 1.00 95.44 252 LEU A C 1
ATOM 1999 O O . LEU A 1 252 ? 9.082 -11.245 -0.940 1.00 95.44 252 LEU A O 1
ATOM 2003 N N . ASN A 1 253 ? 7.088 -11.669 -0.008 1.00 92.75 253 ASN A N 1
ATOM 2004 C CA . ASN A 1 253 ? 7.590 -12.610 0.996 1.00 92.75 253 ASN A CA 1
ATOM 2005 C C . ASN A 1 253 ? 8.111 -13.912 0.395 1.00 92.75 253 ASN A C 1
ATOM 2007 O O . ASN A 1 253 ? 9.048 -14.496 0.932 1.00 92.75 253 ASN A O 1
ATOM 2011 N N . SER A 1 254 ? 7.525 -14.357 -0.713 1.00 91.56 254 SER A N 1
ATOM 2012 C CA . SER A 1 254 ? 7.893 -15.597 -1.402 1.00 91.56 254 SER A CA 1
ATOM 2013 C C . SER A 1 254 ? 9.332 -15.592 -1.924 1.00 91.56 254 SER A C 1
ATOM 2015 O O . SER A 1 254 ? 9.947 -16.651 -2.024 1.00 91.56 254 SER A O 1
ATOM 2017 N N . THR A 1 255 ? 9.888 -14.416 -2.219 1.00 93.88 255 THR A N 1
ATOM 2018 C CA . THR A 1 255 ? 11.246 -14.272 -2.765 1.00 93.88 255 THR A CA 1
ATOM 2019 C C . THR A 1 255 ? 12.143 -13.332 -1.961 1.00 93.88 255 THR A C 1
ATOM 2021 O O . THR A 1 255 ? 13.314 -13.177 -2.308 1.00 93.88 255 THR A O 1
ATOM 2024 N N . ALA A 1 256 ? 11.626 -12.731 -0.885 1.00 96.38 256 ALA A N 1
ATOM 2025 C CA . ALA A 1 256 ? 12.299 -11.695 -0.102 1.00 96.38 256 ALA A CA 1
ATOM 2026 C C . ALA A 1 256 ? 12.783 -10.521 -0.975 1.00 96.38 256 ALA A C 1
ATOM 2028 O O . ALA A 1 256 ? 13.937 -10.082 -0.909 1.00 96.38 256 ALA A O 1
ATOM 2029 N N . GLU A 1 257 ? 11.887 -10.018 -1.821 1.00 97.62 257 GLU A N 1
ATOM 2030 C CA . GLU A 1 257 ? 12.180 -8.944 -2.767 1.00 97.62 257 GLU A CA 1
ATOM 2031 C C . GLU A 1 257 ? 11.294 -7.727 -2.520 1.00 97.62 257 GLU A C 1
ATOM 2033 O O . GLU A 1 257 ? 10.103 -7.846 -2.244 1.00 97.62 257 GLU A O 1
ATOM 2038 N N . ILE A 1 258 ? 11.869 -6.537 -2.678 1.00 98.19 258 ILE A N 1
ATOM 2039 C CA . ILE A 1 258 ? 11.089 -5.321 -2.885 1.00 98.19 258 ILE A CA 1
ATOM 2040 C C . ILE A 1 258 ? 10.688 -5.259 -4.351 1.00 98.19 258 ILE A C 1
ATOM 2042 O O . ILE A 1 258 ? 11.537 -5.417 -5.231 1.00 98.19 258 ILE A O 1
ATOM 2046 N N . ILE A 1 259 ? 9.412 -4.989 -4.600 1.00 97.00 259 ILE A N 1
ATOM 2047 C CA . ILE A 1 259 ? 8.879 -4.725 -5.934 1.00 97.00 259 ILE A CA 1
ATOM 2048 C C . ILE A 1 259 ? 8.253 -3.334 -5.999 1.00 97.00 259 ILE A C 1
ATOM 2050 O O . ILE A 1 259 ? 7.896 -2.760 -4.969 1.00 97.00 259 ILE A O 1
ATOM 2054 N N . GLY A 1 260 ? 8.096 -2.798 -7.203 1.00 96.00 260 GLY A N 1
ATOM 2055 C CA . GLY A 1 260 ? 7.380 -1.542 -7.414 1.00 96.00 260 GLY A CA 1
ATOM 2056 C C . GLY A 1 260 ? 7.391 -1.096 -8.870 1.00 96.00 260 GLY A C 1
ATOM 2057 O O . GLY A 1 260 ? 7.955 -1.764 -9.740 1.00 96.00 260 GLY A O 1
ATOM 2058 N N . ASP A 1 261 ? 6.758 0.044 -9.114 1.00 95.38 261 ASP A N 1
ATOM 2059 C CA . ASP A 1 261 ? 6.789 0.746 -10.393 1.00 95.38 261 ASP A CA 1
ATOM 2060 C C . ASP A 1 261 ? 7.989 1.696 -10.407 1.00 95.38 261 ASP A C 1
ATOM 2062 O O . ASP A 1 261 ? 8.011 2.710 -9.702 1.00 95.38 261 ASP A O 1
ATOM 2066 N N . LEU A 1 262 ? 9.020 1.323 -11.159 1.00 95.25 262 LEU A N 1
ATOM 2067 C CA . LEU A 1 262 ? 10.222 2.119 -11.320 1.00 95.25 262 LEU A CA 1
ATOM 2068 C C . LEU A 1 262 ? 10.058 3.075 -12.491 1.00 95.25 262 LEU A C 1
ATOM 2070 O O . LEU A 1 262 ? 9.962 2.661 -13.647 1.00 95.25 262 LEU A O 1
ATOM 2074 N N . ILE A 1 263 ? 10.104 4.356 -12.163 1.00 93.38 263 ILE A N 1
ATOM 2075 C CA . ILE A 1 263 ? 9.968 5.462 -13.090 1.00 93.38 263 ILE A CA 1
ATOM 2076 C C . ILE A 1 263 ? 11.360 6.009 -13.385 1.00 93.38 263 ILE A C 1
ATOM 2078 O O . ILE A 1 263 ? 12.063 6.503 -12.496 1.00 93.38 263 ILE A O 1
ATOM 2082 N N . ASP A 1 264 ? 11.741 5.934 -14.653 1.00 91.12 264 ASP A N 1
ATOM 2083 C CA . ASP A 1 264 ? 12.925 6.588 -15.194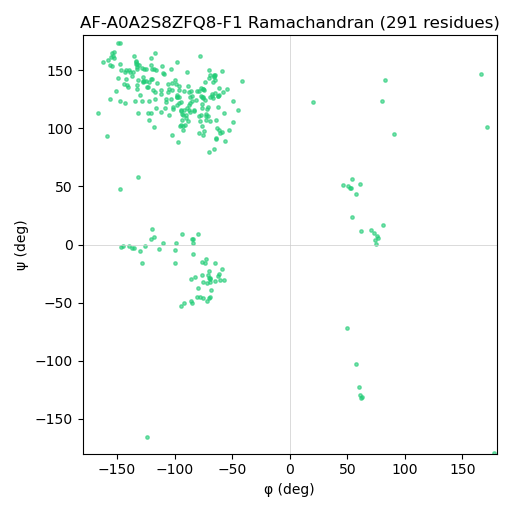 1.00 91.12 264 ASP A CA 1
ATOM 2084 C C . ASP A 1 264 ? 12.498 7.512 -16.335 1.00 91.12 264 ASP A C 1
ATOM 2086 O O . ASP A 1 264 ? 12.097 7.070 -17.417 1.00 91.12 264 ASP A O 1
ATOM 2090 N N . SER A 1 265 ? 12.533 8.818 -16.064 1.00 87.06 265 SER A N 1
ATOM 2091 C CA . SER A 1 265 ? 11.975 9.851 -16.939 1.00 87.06 265 SER A CA 1
ATOM 2092 C C . SER A 1 265 ? 10.477 9.617 -17.214 1.00 87.06 265 SER A C 1
ATOM 2094 O O . SER A 1 265 ? 9.650 9.896 -16.350 1.00 87.06 265 SER A O 1
ATOM 2096 N N . SER A 1 266 ? 10.113 9.097 -18.390 1.00 85.44 266 SER A N 1
ATOM 2097 C CA . SER A 1 266 ? 8.737 8.734 -18.772 1.00 85.44 266 SER A CA 1
ATOM 2098 C C . SER A 1 266 ? 8.506 7.222 -18.892 1.00 85.44 266 SER A C 1
ATOM 2100 O O . SER A 1 266 ? 7.400 6.796 -19.234 1.00 85.44 266 SER A O 1
ATOM 2102 N N . THR A 1 267 ? 9.531 6.407 -18.630 1.00 90.38 267 THR A N 1
ATOM 2103 C CA . THR A 1 267 ? 9.458 4.946 -18.735 1.00 90.38 267 THR A CA 1
ATOM 2104 C C . THR A 1 267 ? 9.061 4.349 -17.393 1.00 90.38 267 THR A C 1
ATOM 2106 O O . THR A 1 267 ? 9.650 4.692 -16.371 1.00 90.38 267 THR A O 1
ATOM 2109 N N . HIS A 1 268 ? 8.088 3.439 -17.418 1.00 92.25 268 HIS A N 1
ATOM 2110 C CA . HIS A 1 268 ? 7.642 2.654 -16.269 1.00 92.25 268 HIS A CA 1
ATOM 2111 C C . HIS A 1 268 ? 8.111 1.206 -16.431 1.00 92.25 268 HIS A C 1
ATOM 2113 O O . HIS A 1 268 ? 7.822 0.569 -17.448 1.00 92.25 268 HIS A O 1
ATOM 2119 N N . ASN A 1 269 ? 8.820 0.684 -15.433 1.00 95.00 269 ASN A N 1
ATOM 2120 C CA . ASN A 1 269 ? 9.307 -0.692 -15.406 1.00 95.00 269 ASN A CA 1
ATOM 2121 C C . ASN A 1 269 ? 8.882 -1.393 -14.116 1.00 95.00 269 ASN A C 1
ATOM 2123 O O . ASN A 1 269 ? 8.964 -0.830 -13.025 1.00 95.00 269 ASN A O 1
ATOM 2127 N N . TYR A 1 270 ? 8.505 -2.663 -14.230 1.00 95.94 270 TYR A N 1
ATOM 2128 C CA . TYR A 1 270 ? 8.325 -3.530 -13.083 1.00 95.94 270 TYR A CA 1
ATOM 2129 C C . TYR A 1 270 ? 9.697 -3.839 -12.502 1.00 95.94 270 TYR A C 1
ATOM 2131 O O . TYR A 1 270 ? 10.519 -4.527 -13.121 1.00 95.94 270 TYR A O 1
ATOM 2139 N N . PHE A 1 271 ? 9.953 -3.301 -11.321 1.00 97.00 271 PHE A N 1
ATOM 2140 C CA . PHE A 1 271 ? 11.221 -3.449 -10.634 1.00 97.00 271 PHE A CA 1
ATOM 2141 C C . PHE A 1 271 ? 11.134 -4.525 -9.567 1.00 97.00 271 PHE A C 1
ATOM 2143 O O . PHE A 1 271 ? 10.134 -4.630 -8.858 1.00 97.00 271 PHE A O 1
ATOM 2150 N N . LYS A 1 272 ? 12.215 -5.293 -9.435 1.00 97.31 272 LYS A N 1
ATOM 2151 C CA . LYS A 1 272 ? 12.430 -6.239 -8.340 1.00 97.31 272 LYS A CA 1
ATOM 2152 C C . LYS A 1 272 ? 13.824 -6.053 -7.769 1.00 97.31 272 LYS A C 1
ATOM 2154 O O . LYS A 1 272 ? 14.773 -5.885 -8.534 1.00 97.31 272 LYS A O 1
ATOM 2159 N N . CYS A 1 273 ? 13.966 -6.159 -6.455 1.00 98.38 273 CYS A N 1
ATOM 2160 C CA . CYS A 1 273 ? 15.245 -6.065 -5.762 1.00 98.38 273 CYS A CA 1
ATOM 2161 C C . CYS A 1 273 ? 15.305 -7.028 -4.581 1.00 98.38 273 CYS A C 1
ATOM 2163 O O . CYS A 1 273 ? 14.493 -6.923 -3.662 1.00 98.38 273 CYS A O 1
ATOM 2165 N N . LYS A 1 274 ? 16.286 -7.931 -4.573 1.00 98.19 274 LYS A N 1
ATOM 2166 C CA . LYS A 1 274 ? 16.547 -8.817 -3.435 1.00 98.19 274 LYS A CA 1
ATOM 2167 C C . LYS A 1 274 ? 17.085 -8.018 -2.260 1.00 98.19 274 LYS A C 1
ATOM 2169 O O . LYS A 1 274 ? 18.096 -7.328 -2.380 1.00 98.19 274 LYS A O 1
ATOM 2174 N N . VAL A 1 275 ? 16.455 -8.149 -1.095 1.00 97.69 275 VAL A N 1
ATOM 2175 C CA . VAL A 1 275 ? 16.857 -7.369 0.091 1.00 97.69 275 VAL A CA 1
ATOM 2176 C C . VAL A 1 275 ? 18.170 -7.846 0.727 1.00 97.69 275 VAL A C 1
ATOM 2178 O O . VAL A 1 275 ? 18.775 -7.125 1.527 1.00 97.69 275 VAL A O 1
ATOM 2181 N N . SER A 1 276 ? 18.619 -9.057 0.383 1.00 96.88 276 SER A N 1
ATOM 2182 C CA . SER A 1 276 ? 19.863 -9.656 0.877 1.00 96.88 276 SER A CA 1
ATOM 2183 C C . SER A 1 276 ? 21.105 -8.951 0.341 1.00 96.88 276 SER A C 1
ATOM 2185 O O . SER A 1 276 ? 22.016 -8.660 1.112 1.00 96.88 276 SER A O 1
ATOM 2187 N N . ASP A 1 277 ? 21.127 -8.668 -0.961 1.00 96.31 277 ASP A N 1
ATOM 2188 C CA . ASP A 1 277 ? 22.325 -8.234 -1.688 1.00 96.31 277 ASP A CA 1
ATOM 2189 C C . ASP A 1 277 ? 22.086 -7.053 -2.647 1.00 96.31 277 ASP A C 1
ATOM 2191 O O . ASP A 1 277 ? 23.032 -6.557 -3.256 1.00 96.31 277 ASP A O 1
ATOM 2195 N N . GLY A 1 278 ? 20.845 -6.575 -2.787 1.00 97.56 278 GLY A N 1
ATOM 2196 C CA . GLY A 1 278 ? 20.510 -5.463 -3.678 1.00 97.56 278 GLY A CA 1
ATOM 2197 C C . GLY A 1 278 ? 20.536 -5.821 -5.170 1.00 97.56 278 GLY A C 1
ATOM 2198 O O . GLY A 1 278 ? 20.469 -4.924 -6.026 1.00 97.56 278 GLY A O 1
ATOM 2199 N N . THR A 1 279 ? 20.645 -7.107 -5.517 1.00 97.69 279 THR A N 1
ATOM 2200 C CA . THR A 1 279 ? 20.522 -7.574 -6.902 1.00 97.69 279 THR A CA 1
ATOM 2201 C C . THR A 1 279 ? 19.126 -7.248 -7.401 1.00 97.69 279 THR A C 1
ATOM 2203 O O . THR A 1 279 ? 18.131 -7.582 -6.757 1.00 97.69 279 THR A O 1
ATOM 2206 N N . SER A 1 280 ? 19.050 -6.586 -8.553 1.00 97.56 280 SER A N 1
ATOM 2207 C CA . SER A 1 280 ? 17.796 -6.061 -9.077 1.00 97.56 280 SER A CA 1
ATOM 2208 C C . SER A 1 280 ? 17.569 -6.432 -10.533 1.00 97.56 280 SER A C 1
ATOM 2210 O O . SER A 1 280 ? 18.518 -6.634 -11.288 1.00 97.56 280 SER A O 1
ATOM 2212 N N . SER A 1 281 ? 16.300 -6.469 -10.928 1.00 96.56 281 SER A N 1
ATOM 2213 C CA . SER A 1 281 ? 15.870 -6.607 -12.318 1.00 96.56 281 SER A CA 1
ATOM 2214 C C . SER A 1 281 ? 14.793 -5.576 -12.637 1.00 96.56 281 SER A C 1
ATOM 2216 O O . SER A 1 281 ? 14.045 -5.149 -11.755 1.00 96.56 281 SER A O 1
ATOM 2218 N N . GLU A 1 282 ? 14.743 -5.173 -13.901 1.00 95.62 282 GLU A N 1
ATOM 2219 C CA . GLU A 1 282 ? 13.784 -4.218 -14.445 1.00 95.62 282 GLU A CA 1
ATOM 2220 C C . GLU A 1 282 ? 13.155 -4.871 -15.674 1.00 95.62 282 GLU A C 1
ATOM 2222 O O . GLU A 1 282 ? 13.870 -5.290 -16.584 1.00 95.62 282 GLU A O 1
ATOM 2227 N N . ASN A 1 283 ? 11.832 -4.994 -15.692 1.00 94.38 283 ASN A N 1
ATOM 2228 C CA . ASN A 1 283 ? 11.098 -5.510 -16.841 1.00 94.38 283 ASN A CA 1
ATOM 2229 C C . ASN A 1 283 ? 10.146 -4.432 -17.339 1.00 94.38 283 ASN A C 1
ATOM 2231 O O . ASN A 1 283 ? 9.415 -3.841 -16.547 1.00 94.38 283 ASN A O 1
ATOM 2235 N N . SER A 1 284 ? 10.124 -4.193 -18.648 1.00 90.06 284 SER A N 1
ATOM 2236 C CA . SER A 1 284 ? 9.090 -3.336 -19.221 1.00 90.06 284 SER A CA 1
ATOM 2237 C C . SER A 1 284 ? 7.722 -3.962 -18.966 1.00 90.06 284 SER A C 1
ATOM 2239 O O . SER A 1 284 ? 7.540 -5.171 -19.133 1.00 90.06 284 SER A O 1
ATOM 2241 N N . PHE A 1 285 ? 6.767 -3.151 -18.529 1.00 87.69 285 PHE A N 1
ATOM 2242 C CA . PHE A 1 285 ? 5.416 -3.605 -18.234 1.00 87.69 285 PHE A CA 1
ATOM 2243 C C . PHE A 1 285 ? 4.388 -2.512 -18.537 1.00 87.69 285 PHE A C 1
ATOM 2245 O O . PHE A 1 285 ? 4.741 -1.393 -18.913 1.00 87.69 285 PHE A O 1
ATOM 2252 N N . GLY A 1 286 ? 3.103 -2.857 -18.437 1.00 75.88 286 GLY A N 1
ATOM 2253 C CA . GLY A 1 286 ? 2.021 -1.903 -18.661 1.00 75.88 286 GLY A CA 1
ATOM 2254 C C . GLY A 1 286 ? 2.106 -0.706 -17.711 1.00 75.88 286 GLY A C 1
ATOM 2255 O O . GLY A 1 286 ? 2.552 -0.831 -16.574 1.00 75.88 286 GLY A O 1
ATOM 2256 N N . LYS A 1 287 ? 1.646 0.463 -18.167 1.00 82.19 287 LYS A N 1
ATOM 2257 C CA . LYS A 1 287 ? 1.476 1.621 -17.286 1.00 82.19 287 LYS A CA 1
ATOM 2258 C C . LYS A 1 287 ? 0.263 1.377 -16.387 1.00 82.19 287 LYS A C 1
ATOM 2260 O O . LYS A 1 287 ? -0.869 1.361 -16.870 1.00 82.19 287 LYS A O 1
ATOM 2265 N N . TYR A 1 288 ? 0.508 1.208 -15.093 1.00 89.19 288 TYR A N 1
ATOM 2266 C CA . TYR A 1 288 ? -0.533 1.142 -14.069 1.00 89.19 288 TYR A CA 1
ATOM 2267 C C . TYR A 1 288 ? -0.465 2.372 -13.192 1.00 89.19 288 TYR A C 1
ATOM 2269 O O . TYR A 1 288 ? 0.591 2.979 -13.030 1.00 89.19 288 TYR A O 1
ATOM 2277 N N . ASP A 1 289 ? -1.597 2.729 -12.607 1.00 90.44 289 ASP A N 1
ATOM 2278 C CA . ASP A 1 289 ? -1.618 3.868 -11.708 1.00 90.44 289 ASP A CA 1
ATOM 2279 C C . ASP A 1 289 ? -1.040 3.486 -10.338 1.00 90.44 289 ASP A C 1
ATOM 2281 O O . ASP A 1 289 ? -0.165 4.173 -9.800 1.00 90.44 289 ASP A O 1
ATOM 2285 N N . TYR A 1 290 ? -1.459 2.333 -9.807 1.00 92.88 290 TYR A N 1
ATOM 2286 C CA . TYR A 1 290 ? -0.902 1.765 -8.582 1.00 92.88 290 TYR A CA 1
ATOM 2287 C C . TYR A 1 290 ? -1.063 0.246 -8.478 1.00 92.88 290 TYR A C 1
ATOM 2289 O O . TYR A 1 290 ? -1.891 -0.368 -9.160 1.00 92.88 290 TYR A O 1
ATOM 2297 N N . PHE A 1 291 ? -0.247 -0.353 -7.605 1.00 94.56 291 PHE A N 1
ATOM 2298 C CA . PHE A 1 291 ? -0.330 -1.768 -7.244 1.00 94.56 291 PHE A CA 1
ATOM 2299 C C . PHE A 1 291 ? -1.266 -1.969 -6.058 1.00 94.56 291 PHE A C 1
ATOM 2301 O O . PHE A 1 291 ? -1.381 -1.121 -5.174 1.00 94.56 291 PHE A O 1
ATOM 2308 N N . ILE A 1 292 ? -1.923 -3.119 -6.047 1.00 95.75 292 ILE A N 1
ATOM 2309 C CA . ILE A 1 292 ? -2.889 -3.547 -5.045 1.00 95.75 292 ILE A CA 1
ATOM 2310 C C . ILE A 1 292 ? -2.367 -4.862 -4.464 1.00 95.75 292 ILE A C 1
ATOM 2312 O O . ILE A 1 292 ? -2.128 -5.823 -5.203 1.00 95.75 292 ILE A O 1
ATOM 2316 N N . PHE A 1 293 ? -2.192 -4.873 -3.145 1.00 88.56 293 PHE A N 1
ATOM 2317 C CA . PHE A 1 293 ? -1.629 -5.967 -2.357 1.00 88.56 293 PHE A CA 1
ATOM 2318 C C . PHE A 1 293 ? -2.332 -6.062 -1.003 1.00 88.56 293 PHE A C 1
ATOM 2320 O O . PHE A 1 293 ? -2.966 -5.050 -0.603 1.00 88.56 293 PHE A O 1
#

pLDDT: mean 86.63, std 19.72, range [29.06, 98.56]

Radius of gyration: 27.65 Å; Cα contacts (8 Å, |Δi|>4): 688; chains: 1; bounding box: 69×86×86 Å